Protein AF-A0A836H1N7-F1 (afdb_monomer)

Organism: Leishmania enriettii (NCBI:txid5663)

Mean predicted aligned error: 13.48 Å

Foldseek 3Di:
DPPPPVVLVVQLVVLVVQLVVLVVQLVVLVVVLVVLVVVLQCCCCVVVVFHDDPVLADPPPPPDDDQKDKDKDAQDPPDDDDDDDDDDDDDVVCPLPPGRIAIDIDGDQVVVVCVVVVVVVCVVDPDDDDDDDDPPVPGNDDSQVSRPVDRDPSSVVSVVSVVSSVVSVSSSVRSVSSSSSSVVVSVVVVVVVD

Sequence (194 aa):
MSSMAAPRDASVLAALEQLEAMRERLHDNLREAAFSFTSAQREEERTRGCFVSFDAVPTVQGTLEPLVSLTRKSTNPSASGSEEALCGDSDEAALLGGSDFAWEMVLVKGEQIRKQRVQAAALLQASPTPDAAGEAASFPLDPIYYFSEHPSRALRECQEAYRRVLRSAVETVNAQQHALAAAAAMTTASAQVL

pLDDT: mean 75.72, std 20.36, range [38.0, 98.38]

Nearest PDB structures (foldseek):
  3aon-assembly1_A  TM=3.135E-01  e=2.690E-01  Enterococcus hirae
  1qgw-assembly1_A  TM=2.380E-01  e=5.878E+00  Rhodomonas sp. CS24
  7t7u-assembly1_A  TM=2.434E-01  e=8.768E+00  Chroomonas sp. M1627

Radius of gyration: 23.98 Å; Cα contacts (8 Å, |Δi|>4): 144; chains: 1; bounding box: 50×55×64 Å

Solvent-accessible surface area (backbone atoms only — not comparable to full-atom values): 11675 Å² total; per-residue (Å²): 143,84,79,75,59,67,69,53,57,50,51,33,50,52,28,47,52,52,27,51,54,31,49,52,52,28,51,53,34,47,52,52,22,53,53,30,42,56,51,18,38,50,49,33,40,73,76,67,68,29,64,76,53,77,87,58,51,78,79,58,88,82,72,66,75,72,60,63,44,81,44,82,40,69,68,68,85,74,77,78,91,75,92,75,89,79,90,80,79,94,62,91,79,54,85,78,60,81,71,62,57,39,65,40,86,41,75,47,59,56,69,54,58,52,53,54,50,49,51,59,47,50,76,73,51,89,76,90,81,87,88,78,94,71,83,71,80,73,66,68,72,64,69,67,50,68,52,29,94,72,62,50,69,47,45,51,52,19,52,52,31,47,54,49,28,55,50,33,48,41,53,27,52,41,29,46,52,50,26,51,47,41,48,49,53,54,54,55,61,57,64,76,75,114

Secondary structure (DSSP, 8-state):
---SSHHHHHHHHHHHHHHHHHHHHHHHHHHHHHHHHHHHHHHIIIII----SGGGS--STTSPPPSEEEEEEES----S-----------TTGGGS---EEEEEEE--THHHHHHHHHHHHTT------------------GGGGT-SS--HHHHHHHHHHHHHHHHHHHHHHHHHHHHHHHHHHHHHHHT--

Structure (mmCIF, N/CA/C/O backbone):
data_AF-A0A836H1N7-F1
#
_entry.id   AF-A0A836H1N7-F1
#
loop_
_atom_site.group_PDB
_atom_site.id
_atom_site.type_symbol
_atom_site.label_atom_id
_atom_site.label_alt_id
_atom_site.label_comp_id
_atom_site.label_asym_id
_atom_site.label_entity_id
_atom_site.label_seq_id
_atom_site.pdbx_PDB_ins_code
_atom_site.Cartn_x
_atom_site.Cartn_y
_atom_site.Cartn_z
_atom_site.occupancy
_atom_site.B_iso_or_equiv
_atom_site.auth_seq_id
_atom_site.auth_comp_id
_atom_site.auth_asym_id
_atom_site.auth_atom_id
_atom_site.pdbx_PDB_model_num
ATOM 1 N N . MET A 1 1 ? -22.739 11.783 41.092 1.00 45.81 1 MET A N 1
ATOM 2 C CA . MET A 1 1 ? -22.288 10.491 40.530 1.00 45.81 1 MET A CA 1
ATOM 3 C C . MET A 1 1 ? -21.810 10.695 39.083 1.00 45.81 1 MET A C 1
ATOM 5 O O . MET A 1 1 ? -22.457 10.216 38.168 1.00 45.81 1 MET A O 1
ATOM 9 N N . SER A 1 2 ? -20.700 11.419 38.852 1.00 50.53 2 SER A N 1
ATOM 10 C CA . SER A 1 2 ? -20.332 11.923 37.502 1.00 50.53 2 SER A CA 1
ATOM 11 C C . SER A 1 2 ? -18.886 11.644 37.055 1.00 50.53 2 SER A C 1
ATOM 13 O O . SER A 1 2 ? -18.342 12.420 36.284 1.00 50.53 2 SER A O 1
ATOM 15 N N . SER A 1 3 ? -18.230 10.565 37.498 1.00 55.34 3 SER A N 1
ATOM 16 C CA . SER A 1 3 ? -16.778 10.395 37.251 1.00 55.34 3 SER A CA 1
ATOM 17 C C . SER A 1 3 ? -16.359 9.295 36.258 1.00 55.34 3 SER A C 1
ATOM 19 O O . SER A 1 3 ? -15.163 9.137 36.037 1.00 55.34 3 SER A O 1
ATOM 21 N N . MET A 1 4 ? -17.276 8.533 35.645 1.00 57.91 4 MET A N 1
ATOM 22 C CA . MET A 1 4 ? -16.894 7.413 34.753 1.00 57.91 4 MET A CA 1
ATOM 23 C C . MET A 1 4 ? -16.995 7.697 33.244 1.00 57.91 4 MET A C 1
ATOM 25 O O . MET A 1 4 ? -16.529 6.873 32.462 1.00 57.91 4 MET A O 1
ATOM 29 N N . ALA A 1 5 ? -17.555 8.836 32.820 1.00 61.03 5 ALA A N 1
ATOM 30 C CA . ALA A 1 5 ? -17.657 9.196 31.397 1.00 61.03 5 ALA A CA 1
ATOM 31 C C . ALA A 1 5 ? -16.323 9.714 30.817 1.00 61.03 5 ALA A C 1
ATOM 33 O O . ALA A 1 5 ? -15.865 9.229 29.788 1.00 61.03 5 ALA A O 1
ATOM 34 N N . ALA A 1 6 ? -15.631 10.595 31.549 1.00 64.75 6 ALA A N 1
ATOM 35 C CA . ALA A 1 6 ? -14.372 11.214 31.119 1.00 64.75 6 ALA A CA 1
ATOM 36 C C . ALA A 1 6 ? -13.260 10.240 30.647 1.00 64.75 6 ALA A C 1
ATOM 38 O O . ALA A 1 6 ? -12.642 10.518 29.621 1.00 64.75 6 ALA A O 1
ATOM 39 N N . PRO A 1 7 ? -12.981 9.101 31.320 1.00 72.44 7 PRO A N 1
ATOM 40 C CA . PRO A 1 7 ? -11.939 8.178 30.856 1.00 72.44 7 PRO A CA 1
ATOM 41 C C . PRO A 1 7 ? -12.321 7.380 29.597 1.00 72.44 7 PRO A C 1
ATOM 43 O O . PRO A 1 7 ? -11.434 6.852 28.932 1.00 72.44 7 PRO A O 1
ATOM 46 N N . ARG A 1 8 ? -13.614 7.277 29.261 1.00 72.44 8 ARG A N 1
ATOM 47 C CA . ARG A 1 8 ? -14.104 6.527 28.089 1.00 72.44 8 ARG A CA 1
ATOM 48 C C . ARG A 1 8 ? -14.049 7.374 26.826 1.00 72.44 8 ARG A C 1
ATOM 50 O O . ARG A 1 8 ? -13.577 6.911 25.795 1.00 72.44 8 ARG A O 1
ATOM 57 N N . ASP A 1 9 ? -14.445 8.635 26.939 1.00 83.69 9 ASP A N 1
ATOM 58 C CA . ASP A 1 9 ? -14.304 9.590 25.841 1.00 83.69 9 ASP A CA 1
ATOM 59 C C . ASP A 1 9 ? -12.821 9.757 25.476 1.00 83.69 9 ASP A C 1
ATOM 61 O O . ASP A 1 9 ? -12.461 9.787 24.301 1.00 83.69 9 ASP A O 1
ATOM 65 N N . ALA A 1 10 ? -11.937 9.748 26.481 1.00 87.94 10 ALA A N 1
ATOM 66 C CA . ALA A 1 10 ? -10.494 9.795 26.274 1.00 87.94 10 ALA A CA 1
ATOM 67 C C . ALA A 1 10 ? -9.945 8.590 25.485 1.00 87.94 10 ALA A C 1
ATOM 69 O O . ALA A 1 10 ? -9.057 8.776 24.655 1.00 87.94 10 ALA A O 1
ATOM 70 N N . SER A 1 11 ? -10.456 7.368 25.698 1.00 87.81 11 SER A N 1
ATOM 71 C CA . SER A 1 11 ? -9.965 6.186 24.970 1.00 87.81 11 SER A CA 1
ATOM 72 C C . SER A 1 11 ? -10.412 6.173 23.508 1.00 87.81 11 SER A C 1
ATOM 74 O O . SER A 1 11 ? -9.620 5.828 22.632 1.00 87.81 11 SER A O 1
ATOM 76 N N . VAL A 1 12 ? -11.650 6.593 23.229 1.00 91.94 12 VAL A N 1
ATOM 77 C CA . VAL A 1 12 ? -12.156 6.737 21.856 1.00 91.94 12 VAL A CA 1
ATOM 78 C C . VAL A 1 12 ? -11.381 7.821 21.114 1.00 91.94 12 VAL A C 1
ATOM 80 O O . VAL A 1 12 ? -10.936 7.589 19.991 1.00 91.94 12 VAL A O 1
ATOM 83 N N . LEU A 1 13 ? -11.165 8.979 21.745 1.00 94.00 13 LEU A N 1
ATOM 84 C CA . LEU A 1 13 ? -10.393 10.070 21.150 1.00 94.00 13 LEU A CA 1
ATOM 85 C C . LEU A 1 13 ? -8.944 9.656 20.866 1.00 94.00 13 LEU A C 1
ATOM 87 O O . LEU A 1 13 ? -8.466 9.895 19.762 1.00 94.00 13 LEU A O 1
ATOM 91 N N . ALA A 1 14 ? -8.281 8.961 21.795 1.00 94.06 14 ALA A N 1
ATOM 92 C CA . ALA A 1 14 ? -6.929 8.448 21.574 1.00 94.06 14 ALA A CA 1
ATOM 93 C C . ALA A 1 14 ? -6.866 7.444 20.406 1.00 94.06 14 ALA A C 1
ATOM 95 O O . ALA A 1 14 ? -5.928 7.468 19.608 1.00 94.06 14 ALA A O 1
ATOM 96 N N . ALA A 1 15 ? -7.871 6.572 20.268 1.00 93.62 15 ALA A N 1
ATOM 97 C CA . ALA A 1 15 ? -7.936 5.626 19.156 1.00 93.62 15 ALA A CA 1
ATOM 98 C C . ALA A 1 15 ? -8.180 6.322 17.802 1.00 93.62 15 ALA A C 1
ATOM 100 O O . ALA A 1 15 ? -7.619 5.903 16.788 1.00 93.62 15 ALA A O 1
ATOM 101 N N . LEU A 1 16 ? -8.983 7.392 17.777 1.00 96.31 16 LEU A N 1
ATOM 102 C CA . LEU A 1 16 ? -9.198 8.214 16.582 1.00 96.31 16 LEU A CA 1
ATOM 103 C C . LEU A 1 16 ? -7.942 9.001 16.194 1.00 96.31 16 LEU A C 1
ATOM 105 O O . LEU A 1 16 ? -7.569 8.987 15.024 1.00 96.31 16 LEU A O 1
ATOM 109 N N . GLU A 1 17 ? -7.250 9.606 17.160 1.00 97.38 17 GLU A N 1
ATOM 110 C CA . GLU A 1 17 ? -5.975 10.298 16.935 1.00 97.38 17 GLU A CA 1
ATOM 111 C C . GLU A 1 17 ? -4.929 9.343 16.343 1.00 97.38 17 GLU A C 1
ATOM 113 O O . GLU A 1 17 ? -4.271 9.653 15.348 1.00 97.38 17 GLU A O 1
ATOM 118 N N . GLN A 1 18 ? -4.829 8.126 16.888 1.00 96.94 18 GLN A N 1
ATOM 119 C CA . GLN A 1 18 ? -3.954 7.094 16.339 1.00 96.94 18 GLN A CA 1
ATOM 120 C C . GLN A 1 18 ? -4.331 6.727 14.894 1.00 96.94 18 GLN A C 1
ATOM 122 O O . GLN A 1 18 ? -3.446 6.574 14.049 1.00 96.94 18 GLN A O 1
ATOM 127 N N . LEU A 1 19 ? -5.624 6.583 14.590 1.00 97.56 19 LEU A N 1
ATOM 128 C CA . LEU A 1 19 ? -6.097 6.299 13.234 1.00 97.56 19 LEU A CA 1
ATOM 129 C C . LEU A 1 19 ? -5.747 7.431 12.258 1.00 97.56 19 LEU A C 1
ATOM 131 O O . LEU A 1 19 ? -5.313 7.156 11.138 1.00 97.56 19 LEU A O 1
ATOM 135 N N . GLU A 1 20 ? -5.911 8.688 12.663 1.00 98.31 20 GLU A N 1
ATOM 136 C CA . GLU A 1 20 ? -5.554 9.851 11.846 1.00 98.31 20 GLU A CA 1
ATOM 137 C C . GLU A 1 20 ? -4.049 9.904 11.568 1.00 98.31 20 GLU A C 1
ATOM 139 O O . GLU A 1 20 ? -3.656 10.015 10.405 1.00 98.31 20 GLU A O 1
ATOM 144 N N . ALA A 1 21 ? -3.212 9.679 12.584 1.00 97.94 21 ALA A N 1
ATOM 145 C CA . ALA A 1 21 ? -1.763 9.594 12.414 1.00 97.94 21 ALA A CA 1
ATOM 146 C C . ALA A 1 21 ? -1.345 8.463 11.451 1.00 97.94 21 ALA A C 1
ATOM 148 O O . ALA A 1 21 ? -0.419 8.623 10.650 1.00 97.94 21 ALA A O 1
ATOM 149 N N . MET A 1 22 ? -2.023 7.307 11.491 1.00 97.94 22 MET A N 1
ATOM 150 C CA . MET A 1 22 ? -1.745 6.211 10.551 1.00 97.94 22 MET A CA 1
ATOM 151 C C . MET A 1 22 ? -2.184 6.552 9.120 1.00 97.94 22 MET A C 1
ATOM 153 O O . MET A 1 22 ? -1.465 6.231 8.172 1.00 97.94 22 MET A O 1
ATOM 157 N N . ARG A 1 23 ? -3.319 7.243 8.948 1.00 98.19 23 ARG A N 1
ATOM 158 C CA . ARG A 1 23 ? -3.796 7.706 7.634 1.00 98.19 23 ARG A CA 1
ATOM 159 C C . ARG A 1 23 ? -2.864 8.740 7.013 1.00 98.19 23 ARG A C 1
ATOM 161 O O . ARG A 1 23 ? -2.581 8.639 5.820 1.00 98.19 23 ARG A O 1
ATOM 168 N N . GLU A 1 24 ? -2.371 9.688 7.806 1.00 98.38 24 GLU A N 1
ATOM 169 C CA . GLU A 1 24 ? -1.378 10.671 7.363 1.00 98.38 24 GLU A CA 1
ATOM 170 C C . GLU A 1 24 ? -0.105 9.967 6.875 1.00 98.38 24 GLU A C 1
ATOM 172 O O . GLU A 1 24 ? 0.313 10.156 5.732 1.00 98.38 24 GLU A O 1
ATOM 177 N N . ARG A 1 25 ? 0.432 9.035 7.674 1.00 98.19 25 ARG A N 1
ATOM 178 C CA . ARG A 1 25 ? 1.598 8.228 7.286 1.00 98.19 25 ARG A CA 1
ATOM 179 C C . ARG A 1 25 ? 1.361 7.420 6.007 1.00 98.19 25 ARG A C 1
ATOM 181 O O . ARG A 1 25 ? 2.247 7.345 5.156 1.00 98.19 25 ARG A O 1
ATOM 188 N N . LEU A 1 26 ? 0.196 6.784 5.863 1.00 98.38 26 LEU A N 1
ATOM 189 C CA . LEU A 1 26 ? -0.153 6.035 4.653 1.00 98.38 26 LEU A CA 1
ATOM 190 C C . LEU A 1 26 ? -0.176 6.952 3.425 1.00 98.38 26 LEU A C 1
ATOM 192 O O . LEU A 1 26 ? 0.359 6.587 2.377 1.00 98.38 26 LEU A O 1
ATOM 196 N N . HIS A 1 27 ? -0.770 8.136 3.555 1.00 98.31 27 HIS A N 1
ATOM 197 C CA . HIS A 1 27 ? -0.817 9.128 2.490 1.00 98.31 27 HIS A CA 1
ATOM 198 C C . HIS A 1 27 ? 0.587 9.605 2.086 1.00 98.31 27 HIS A C 1
ATOM 200 O O . HIS A 1 27 ? 0.901 9.643 0.894 1.00 98.31 27 HIS A O 1
ATOM 206 N N . ASP A 1 28 ? 1.459 9.896 3.050 1.00 98.25 28 ASP A N 1
ATOM 207 C CA . ASP A 1 28 ? 2.837 10.309 2.771 1.00 98.25 28 ASP A CA 1
ATOM 208 C C . ASP A 1 28 ? 3.638 9.204 2.077 1.00 98.25 28 ASP A C 1
ATOM 210 O O . ASP A 1 28 ? 4.298 9.456 1.064 1.00 98.25 28 ASP A O 1
ATOM 214 N N . ASN A 1 29 ? 3.494 7.958 2.535 1.00 98.38 29 ASN A N 1
ATOM 215 C CA . ASN A 1 29 ? 4.119 6.803 1.892 1.00 98.38 29 ASN A CA 1
ATOM 216 C C . ASN A 1 29 ? 3.598 6.585 0.462 1.00 98.38 29 ASN A C 1
ATOM 218 O O . ASN A 1 29 ? 4.379 6.238 -0.424 1.00 98.38 29 ASN A O 1
ATOM 222 N N . LEU A 1 30 ? 2.303 6.806 0.204 1.00 98.38 30 LEU A N 1
ATOM 223 C CA . LEU A 1 30 ? 1.731 6.731 -1.146 1.00 98.38 30 LEU A CA 1
ATOM 224 C C . LEU A 1 30 ? 2.319 7.801 -2.070 1.00 98.38 30 LEU A C 1
ATOM 226 O O . LEU A 1 30 ? 2.649 7.506 -3.220 1.00 98.38 30 LEU A O 1
ATOM 230 N N . ARG A 1 31 ? 2.487 9.032 -1.571 1.00 98.25 31 ARG A N 1
ATOM 231 C CA . ARG A 1 31 ? 3.121 10.118 -2.332 1.00 98.25 31 ARG A CA 1
ATOM 232 C C . ARG A 1 31 ? 4.574 9.791 -2.650 1.00 98.25 31 ARG A C 1
ATOM 234 O O . ARG A 1 31 ? 4.980 9.916 -3.804 1.00 98.25 31 ARG A O 1
ATOM 241 N N . GLU A 1 32 ? 5.339 9.338 -1.661 1.00 97.81 32 GLU A N 1
ATOM 242 C CA . GLU A 1 32 ? 6.731 8.918 -1.850 1.00 97.81 32 GLU A CA 1
ATOM 243 C C . GLU A 1 32 ? 6.844 7.776 -2.873 1.00 97.81 32 GLU A C 1
ATOM 245 O O . GLU A 1 32 ? 7.680 7.832 -3.779 1.00 97.81 32 GLU A O 1
ATOM 250 N N . ALA A 1 33 ? 5.973 6.766 -2.780 1.00 97.69 33 ALA A N 1
ATOM 251 C CA . ALA A 1 33 ? 5.940 5.652 -3.721 1.00 97.69 33 ALA A CA 1
ATOM 252 C C . ALA A 1 33 ? 5.610 6.112 -5.149 1.00 97.69 33 ALA A C 1
ATOM 254 O O . ALA A 1 33 ? 6.267 5.673 -6.089 1.00 97.69 33 ALA A O 1
ATOM 255 N N . ALA A 1 34 ? 4.675 7.050 -5.329 1.00 96.75 34 ALA A N 1
ATOM 256 C CA . ALA A 1 34 ? 4.344 7.604 -6.643 1.00 96.75 34 ALA A CA 1
ATOM 257 C C . ALA A 1 34 ? 5.518 8.382 -7.275 1.00 96.75 34 ALA A C 1
ATOM 259 O O . ALA A 1 34 ? 5.794 8.249 -8.475 1.00 96.75 34 ALA A O 1
ATOM 260 N N . PHE A 1 35 ? 6.254 9.162 -6.476 1.00 97.06 35 PHE A N 1
ATOM 261 C CA . PHE A 1 35 ? 7.478 9.826 -6.940 1.00 97.06 35 PHE A CA 1
ATOM 262 C C . PHE A 1 35 ? 8.578 8.820 -7.288 1.00 97.06 35 PHE A C 1
ATOM 264 O O . PHE A 1 35 ? 9.237 8.953 -8.325 1.00 97.06 35 PHE A O 1
ATOM 271 N N . SER A 1 36 ? 8.746 7.791 -6.456 1.00 96.69 36 SER A N 1
ATOM 272 C CA . SER A 1 36 ? 9.709 6.711 -6.686 1.00 96.69 36 SER A CA 1
ATOM 273 C C . SER A 1 36 ? 9.381 5.941 -7.966 1.00 96.69 36 SER A C 1
ATOM 275 O O . SER A 1 36 ? 10.275 5.697 -8.771 1.00 96.69 36 SER A O 1
ATOM 277 N N . PHE A 1 37 ? 8.100 5.657 -8.217 1.00 95.38 37 PHE A N 1
ATOM 278 C CA . PHE A 1 37 ? 7.624 5.024 -9.447 1.00 95.38 37 PHE A CA 1
ATOM 279 C C . PHE A 1 37 ? 7.946 5.857 -10.679 1.00 95.38 37 PHE A C 1
ATOM 281 O O . PHE A 1 37 ? 8.539 5.352 -11.623 1.00 95.38 37 PHE A O 1
ATOM 288 N N . THR A 1 38 ? 7.636 7.154 -10.651 1.00 95.38 38 THR A N 1
ATOM 289 C CA . THR A 1 38 ? 7.935 8.054 -11.775 1.00 95.38 38 THR A CA 1
ATOM 290 C C . THR A 1 38 ? 9.438 8.106 -12.067 1.00 95.38 38 THR A C 1
ATOM 292 O O . THR A 1 38 ? 9.855 8.195 -13.223 1.00 95.38 38 THR A O 1
ATOM 295 N N . SER A 1 39 ? 10.265 8.056 -11.021 1.00 94.75 39 SER A N 1
ATOM 296 C CA . SER A 1 39 ? 11.725 8.070 -11.145 1.00 94.75 39 SER A CA 1
ATOM 297 C C . SER A 1 39 ? 12.244 6.758 -11.737 1.00 94.75 39 SER A C 1
ATOM 299 O O . SER A 1 39 ? 12.996 6.790 -12.710 1.00 94.75 39 SER A O 1
ATOM 301 N N . ALA A 1 40 ? 11.774 5.620 -11.218 1.00 95.25 40 ALA A N 1
ATOM 302 C CA . ALA A 1 40 ? 12.091 4.290 -11.728 1.00 95.25 40 ALA A CA 1
ATOM 303 C C . ALA A 1 40 ? 11.646 4.110 -13.183 1.00 95.25 40 ALA A C 1
ATOM 305 O O . ALA A 1 40 ? 12.433 3.669 -14.013 1.00 95.25 40 ALA A O 1
ATOM 306 N N . GLN A 1 41 ? 10.419 4.519 -13.513 1.00 94.00 41 GLN A N 1
ATOM 307 C CA . GLN A 1 41 ? 9.882 4.452 -14.867 1.00 94.00 41 GLN A CA 1
ATOM 308 C C . GLN A 1 41 ? 10.749 5.251 -15.844 1.00 94.00 41 GLN A C 1
ATOM 310 O O . GLN A 1 41 ? 11.111 4.750 -16.903 1.00 94.00 41 GLN A O 1
ATOM 315 N N . ARG A 1 42 ? 11.143 6.480 -15.483 1.00 94.19 42 ARG A N 1
ATOM 316 C CA . ARG A 1 42 ? 12.032 7.290 -16.330 1.00 94.19 42 ARG A CA 1
ATOM 317 C C . ARG A 1 42 ? 13.388 6.627 -16.543 1.00 94.19 42 ARG A C 1
ATOM 319 O O . ARG A 1 42 ? 13.889 6.690 -17.661 1.00 94.19 42 ARG A O 1
ATOM 326 N N . GLU A 1 43 ? 13.986 6.050 -15.503 1.00 94.69 43 GLU A N 1
ATOM 327 C CA . GLU A 1 43 ? 15.287 5.381 -15.608 1.00 94.69 43 GLU A CA 1
ATOM 328 C C . GLU A 1 43 ? 15.202 4.117 -16.477 1.00 94.69 43 GLU A C 1
ATOM 330 O O . GLU A 1 43 ? 15.993 3.949 -17.405 1.00 94.69 43 GLU A O 1
ATOM 335 N N . GLU A 1 44 ? 14.218 3.256 -16.231 1.00 93.19 44 GLU A N 1
ATOM 336 C CA . GLU A 1 44 ? 14.053 2.007 -16.978 1.00 93.19 44 GLU A CA 1
ATOM 337 C C . GLU A 1 44 ? 13.647 2.268 -18.437 1.00 93.19 44 GLU A C 1
ATOM 339 O O . GLU A 1 44 ? 14.290 1.760 -19.357 1.00 93.19 44 GLU A O 1
ATOM 344 N N . GLU A 1 45 ? 12.665 3.135 -18.692 1.00 93.44 45 GLU A N 1
ATOM 345 C CA . GLU A 1 45 ? 12.163 3.352 -20.054 1.00 93.44 45 GLU A CA 1
ATOM 346 C C . GLU A 1 45 ? 13.129 4.176 -20.909 1.00 93.44 45 GLU A C 1
ATOM 348 O O . GLU A 1 45 ? 13.365 3.841 -22.070 1.00 93.44 45 GLU A O 1
ATOM 353 N N . ARG A 1 46 ? 13.714 5.254 -20.367 1.00 90.44 46 ARG A N 1
ATOM 354 C CA . ARG A 1 46 ? 14.545 6.166 -21.177 1.00 90.44 46 ARG A CA 1
ATOM 355 C C . ARG A 1 46 ? 15.981 5.703 -21.316 1.00 90.44 46 ARG A C 1
ATOM 357 O O . ARG A 1 46 ? 16.592 5.954 -22.350 1.00 90.44 46 ARG A O 1
ATOM 364 N N . THR A 1 47 ? 16.547 5.111 -20.269 1.00 89.62 47 THR A N 1
ATOM 365 C CA . THR A 1 47 ? 17.970 4.751 -20.260 1.00 89.62 47 THR A CA 1
ATOM 366 C C . THR A 1 47 ? 18.180 3.298 -20.652 1.00 89.62 47 THR A C 1
ATOM 368 O O . 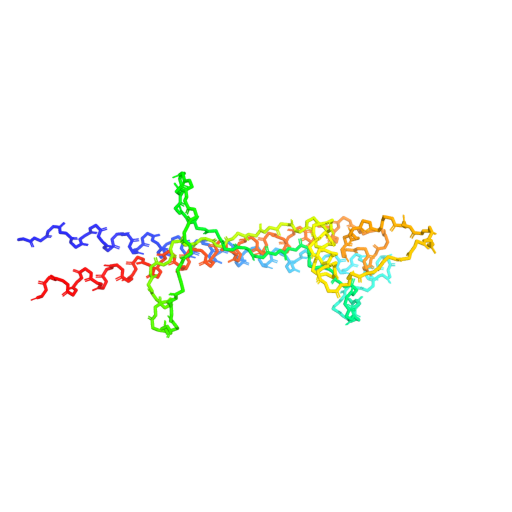THR A 1 47 ? 19.182 2.989 -21.292 1.00 89.62 47 THR A O 1
ATOM 371 N N . ARG A 1 48 ? 17.250 2.410 -20.287 1.00 88.00 48 ARG A N 1
ATOM 372 C CA . ARG A 1 48 ? 17.415 0.959 -20.456 1.00 88.00 48 ARG A CA 1
ATOM 373 C C . ARG A 1 48 ? 16.491 0.361 -21.514 1.00 88.00 48 ARG A C 1
ATOM 375 O O . ARG A 1 48 ? 16.730 -0.761 -21.943 1.00 88.00 48 ARG A O 1
ATOM 382 N N . GLY A 1 49 ? 15.482 1.109 -21.965 1.00 89.06 49 GLY A N 1
ATOM 383 C CA . GLY A 1 49 ? 14.490 0.624 -22.925 1.00 89.06 49 GLY A CA 1
ATOM 384 C C . GLY A 1 49 ? 13.569 -0.454 -22.346 1.00 89.06 49 GLY A C 1
ATOM 385 O O . GLY A 1 49 ? 12.945 -1.192 -23.104 1.00 89.06 49 GLY A O 1
ATOM 386 N N . CYS A 1 50 ? 13.493 -0.562 -21.017 1.00 86.81 50 CYS A N 1
ATOM 387 C CA . CYS A 1 50 ? 12.635 -1.508 -20.314 1.00 86.81 50 CYS A CA 1
ATOM 388 C C . CYS A 1 50 ? 11.305 -0.832 -19.979 1.00 86.81 50 CYS A C 1
ATOM 390 O O . CYS A 1 50 ? 11.280 0.215 -19.333 1.00 86.81 50 CYS A O 1
ATOM 392 N N . PHE A 1 51 ? 10.194 -1.425 -20.412 1.00 85.69 51 PHE A N 1
ATOM 393 C CA . PHE A 1 51 ? 8.864 -0.883 -20.148 1.00 85.69 51 PHE A CA 1
ATOM 394 C C . PHE A 1 51 ? 8.383 -1.277 -18.750 1.00 85.69 51 PHE A C 1
ATOM 396 O O . PHE A 1 51 ? 8.310 -2.463 -18.426 1.00 85.69 51 PHE A O 1
ATOM 403 N N . VAL A 1 52 ? 8.033 -0.285 -17.928 1.00 86.00 52 VAL A N 1
ATOM 404 C CA . VAL A 1 52 ? 7.552 -0.504 -16.559 1.00 86.00 52 VAL A CA 1
ATOM 405 C C . VAL A 1 52 ? 6.089 -0.098 -16.483 1.00 86.00 52 VAL A C 1
ATOM 407 O O . VAL A 1 52 ? 5.748 1.055 -16.225 1.00 86.00 52 VAL A O 1
ATOM 410 N N . SER A 1 53 ? 5.203 -1.062 -16.706 1.00 85.25 53 SER A N 1
ATOM 411 C CA . SER A 1 53 ? 3.761 -0.864 -16.584 1.00 85.25 53 SER A CA 1
ATOM 412 C C . SER A 1 53 ? 3.055 -2.159 -16.195 1.00 85.25 53 SER A C 1
ATOM 414 O O . SER A 1 53 ? 3.642 -3.240 -16.233 1.00 85.25 53 SER A O 1
ATOM 416 N N . PHE A 1 54 ? 1.771 -2.058 -15.856 1.00 81.75 54 PHE A N 1
ATOM 417 C CA . PHE A 1 54 ? 0.941 -3.234 -15.613 1.00 81.75 54 PHE A CA 1
ATOM 418 C C . PHE A 1 54 ? 0.856 -4.158 -16.839 1.00 81.75 54 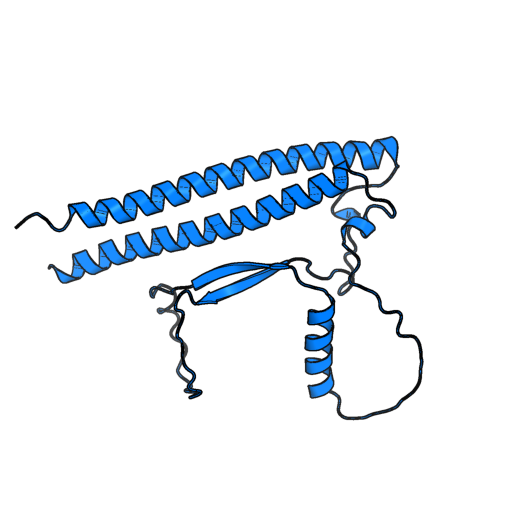PHE A C 1
ATOM 420 O O . PHE A 1 54 ? 0.822 -5.372 -16.676 1.00 81.75 54 PHE A O 1
ATOM 427 N N . ASP A 1 55 ? 0.909 -3.612 -18.056 1.00 84.00 55 ASP A N 1
ATOM 428 C CA . ASP A 1 55 ? 0.843 -4.402 -19.292 1.00 84.00 55 ASP A CA 1
ATOM 429 C C . ASP A 1 55 ? 2.094 -5.271 -19.508 1.00 84.00 55 ASP A C 1
ATOM 431 O O . ASP A 1 55 ? 2.052 -6.245 -20.257 1.00 84.00 55 ASP A O 1
ATOM 435 N N . ALA A 1 56 ? 3.209 -4.943 -18.843 1.00 80.75 56 ALA A N 1
ATOM 436 C CA . ALA A 1 56 ? 4.428 -5.751 -18.854 1.00 80.75 56 ALA A CA 1
ATOM 437 C C . ALA A 1 56 ? 4.372 -6.936 -17.869 1.00 80.75 56 ALA A C 1
ATOM 439 O O . ALA A 1 56 ? 5.254 -7.794 -17.877 1.00 80.75 56 ALA A O 1
ATOM 440 N N . VAL A 1 57 ? 3.352 -6.995 -17.006 1.00 82.44 57 VAL A N 1
ATOM 441 C CA . VAL A 1 57 ? 3.210 -8.051 -16.003 1.00 82.44 57 VAL A CA 1
ATOM 442 C C . VAL A 1 57 ? 2.590 -9.300 -16.644 1.00 82.44 57 VAL A C 1
ATOM 444 O O . VAL A 1 57 ? 1.522 -9.208 -17.252 1.00 82.44 57 VAL A O 1
ATOM 447 N N . PRO A 1 58 ? 3.191 -10.495 -16.481 1.00 82.19 58 PRO A N 1
ATOM 448 C CA . PRO A 1 58 ? 2.600 -11.730 -16.983 1.00 82.19 58 PRO A CA 1
ATOM 449 C C . PRO A 1 58 ? 1.194 -11.981 -16.417 1.00 82.19 58 PRO A C 1
ATOM 451 O O . PRO A 1 58 ? 1.008 -12.071 -15.205 1.00 82.19 58 PRO A O 1
ATOM 454 N N . THR A 1 59 ? 0.205 -12.141 -17.297 1.00 83.38 59 THR A N 1
ATOM 455 C CA . THR A 1 59 ? -1.207 -12.359 -16.924 1.00 83.38 59 THR A CA 1
ATOM 456 C C . THR A 1 59 ? -1.627 -13.828 -16.940 1.00 83.38 59 THR A C 1
ATOM 458 O O . THR A 1 59 ? -2.734 -14.164 -16.516 1.00 83.38 59 THR A O 1
ATOM 461 N N . VAL A 1 60 ? -0.757 -14.722 -17.416 1.00 84.12 60 VAL A N 1
ATOM 462 C CA . VAL A 1 60 ? -1.034 -16.160 -17.464 1.00 84.12 60 VAL A CA 1
ATOM 463 C C . VAL A 1 60 ? -1.152 -16.712 -16.040 1.00 84.12 60 VAL A C 1
ATOM 465 O O . VAL A 1 60 ? -0.349 -16.416 -15.150 1.00 84.12 60 VAL A O 1
ATOM 468 N N . GLN A 1 61 ? -2.191 -17.516 -15.807 1.00 78.25 61 GLN A N 1
ATOM 469 C CA . GLN A 1 61 ? -2.474 -18.067 -14.487 1.00 78.25 61 GLN A CA 1
ATOM 470 C C . GLN A 1 61 ? -1.305 -18.929 -13.994 1.00 78.25 61 GLN A C 1
ATOM 472 O O . GLN A 1 61 ? -0.828 -19.818 -14.694 1.00 78.25 61 GLN A O 1
ATOM 477 N N . GLY A 1 62 ? -0.865 -18.681 -12.759 1.00 74.88 62 GLY A N 1
ATOM 478 C CA . GLY A 1 62 ? 0.243 -19.412 -12.142 1.00 74.88 62 GLY A CA 1
ATOM 479 C C . GLY A 1 62 ? 1.637 -18.876 -12.477 1.00 74.88 62 GLY A C 1
ATOM 480 O O . GLY A 1 62 ? 2.601 -19.399 -11.930 1.00 74.88 62 GLY A O 1
ATOM 481 N N . THR A 1 63 ? 1.761 -17.833 -13.307 1.00 77.25 63 THR A N 1
ATOM 482 C CA . THR A 1 63 ? 3.058 -17.186 -13.576 1.00 77.25 63 THR A CA 1
ATOM 483 C C . THR A 1 63 ? 3.514 -16.282 -12.431 1.00 77.25 63 THR A C 1
ATOM 485 O O . THR A 1 63 ? 4.708 -16.159 -12.171 1.00 77.25 63 THR A O 1
ATOM 488 N N . LEU A 1 64 ? 2.574 -15.667 -11.713 1.00 77.12 64 LEU A N 1
ATOM 489 C CA . LEU A 1 64 ? 2.877 -14.822 -10.563 1.00 77.12 64 LEU A CA 1
ATOM 490 C C . LEU A 1 64 ? 2.590 -15.562 -9.261 1.00 77.12 64 LEU A C 1
ATOM 492 O O . LEU A 1 64 ? 1.507 -16.121 -9.074 1.00 77.12 64 LEU A O 1
ATOM 496 N N . GLU A 1 65 ? 3.544 -15.497 -8.340 1.00 78.00 65 GLU A N 1
ATOM 497 C CA . GLU A 1 65 ? 3.335 -15.866 -6.946 1.00 78.00 65 GLU A CA 1
ATOM 498 C C . GLU A 1 65 ? 3.215 -14.593 -6.098 1.00 78.00 65 GLU A C 1
ATOM 500 O O . GLU A 1 65 ? 3.956 -13.628 -6.315 1.00 78.00 65 GLU A O 1
ATOM 505 N N . PRO A 1 66 ? 2.279 -14.551 -5.134 1.00 79.19 66 PRO A N 1
ATOM 506 C CA . PRO A 1 66 ? 2.179 -13.418 -4.231 1.00 79.19 66 PRO A CA 1
ATOM 507 C C . PRO A 1 66 ? 3.449 -13.338 -3.379 1.00 79.19 66 PRO A C 1
ATOM 509 O O . PRO A 1 66 ? 3.793 -14.285 -2.679 1.00 79.19 66 PRO A O 1
ATOM 512 N N . LEU A 1 67 ? 4.122 -12.188 -3.398 1.00 83.19 67 LEU A N 1
ATOM 513 C CA . LEU A 1 67 ? 5.276 -11.923 -2.525 1.00 83.19 67 LEU A CA 1
ATOM 514 C C . LEU A 1 67 ? 4.878 -11.699 -1.069 1.00 83.19 67 LEU A C 1
ATOM 516 O O . LEU A 1 67 ? 5.685 -11.835 -0.150 1.00 83.19 67 LEU A O 1
ATOM 520 N N . VAL A 1 68 ? 3.642 -11.257 -0.875 1.00 85.06 68 VAL A N 1
ATOM 521 C CA . VAL A 1 68 ? 3.115 -10.804 0.399 1.00 85.06 68 VAL A CA 1
ATOM 522 C C . VAL A 1 68 ? 1.736 -11.412 0.578 1.00 85.06 68 VAL A C 1
ATOM 524 O O . VAL A 1 68 ? 0.901 -11.349 -0.322 1.00 85.06 68 VAL A O 1
ATOM 527 N N . SER A 1 69 ? 1.503 -11.980 1.753 1.00 88.62 69 SER A N 1
ATOM 528 C CA . SER A 1 69 ? 0.201 -12.468 2.196 1.00 88.62 69 SER A CA 1
ATOM 529 C C . SER A 1 69 ? -0.229 -11.727 3.454 1.00 88.62 69 SER A C 1
ATOM 531 O O . SER A 1 69 ? 0.610 -11.360 4.277 1.00 88.62 69 SER A O 1
ATOM 533 N N . LEU A 1 70 ? -1.535 -11.548 3.624 1.00 89.56 70 LEU A N 1
ATOM 534 C CA . LEU A 1 70 ? -2.108 -11.037 4.863 1.00 89.56 70 LEU A CA 1
ATOM 535 C C . LEU A 1 70 ? -2.597 -12.209 5.704 1.00 89.56 70 LEU A C 1
ATOM 537 O O . LEU A 1 70 ? -3.364 -13.045 5.226 1.00 89.56 70 LEU A O 1
ATOM 541 N N . THR A 1 71 ? -2.162 -12.259 6.956 1.00 90.00 71 THR A N 1
ATOM 542 C CA . THR A 1 71 ? -2.622 -13.256 7.923 1.00 90.00 71 THR A CA 1
ATOM 543 C C . THR A 1 71 ? -3.280 -12.572 9.102 1.00 90.00 71 THR A C 1
ATOM 545 O O . THR A 1 71 ? -2.824 -11.527 9.562 1.00 90.00 71 THR A O 1
ATOM 548 N N . ARG A 1 72 ? -4.345 -13.184 9.609 1.00 89.69 72 ARG A N 1
ATOM 549 C CA . ARG A 1 72 ? -5.037 -12.730 10.809 1.00 89.69 72 ARG A CA 1
ATOM 550 C C . ARG A 1 72 ? -4.415 -13.408 12.030 1.00 89.69 72 ARG A C 1
ATOM 552 O O . ARG A 1 72 ? -4.448 -14.634 12.115 1.00 89.69 72 ARG A O 1
ATOM 559 N N . LYS A 1 73 ? -3.864 -12.632 12.964 1.00 87.06 73 LYS A N 1
ATOM 560 C CA . LYS A 1 73 ? -3.338 -13.129 14.244 1.00 87.06 73 LYS A CA 1
ATOM 561 C C . LYS A 1 73 ? -4.289 -12.771 15.375 1.00 87.06 73 LYS A C 1
ATOM 563 O O . LYS A 1 73 ? -4.737 -11.634 15.441 1.00 87.06 73 LYS A O 1
ATOM 568 N N . SER A 1 74 ? -4.569 -13.731 16.256 1.00 82.62 74 SER A N 1
ATOM 569 C CA . SER A 1 74 ? -5.260 -13.456 17.520 1.00 82.62 74 SER A CA 1
ATOM 570 C C . SER A 1 74 ? -4.340 -12.645 18.432 1.00 82.62 74 SER A C 1
ATOM 572 O O . SER A 1 74 ? -3.171 -12.998 18.595 1.00 82.62 74 SER A O 1
ATOM 574 N N . THR A 1 75 ? -4.858 -11.569 19.020 1.00 71.62 75 THR A N 1
ATOM 575 C CA . THR A 1 75 ? -4.118 -10.693 19.943 1.00 71.62 75 THR A CA 1
ATOM 576 C C . THR A 1 75 ? -4.014 -11.301 21.348 1.00 71.62 75 THR A C 1
ATOM 578 O O . THR A 1 75 ? -3.251 -10.805 22.172 1.00 71.62 75 THR A O 1
ATOM 581 N N . ASN A 1 76 ? -4.711 -12.413 21.618 1.00 67.88 76 ASN A N 1
ATOM 582 C CA . ASN A 1 76 ? -4.642 -13.121 22.893 1.00 67.88 76 ASN A CA 1
ATOM 583 C C . ASN A 1 76 ? -3.512 -14.167 22.882 1.00 67.88 76 ASN A C 1
ATOM 585 O O . ASN A 1 76 ? -3.659 -15.207 22.231 1.00 67.88 76 ASN A O 1
ATOM 589 N N . PRO A 1 77 ? -2.400 -13.964 23.621 1.00 53.12 77 PRO A N 1
ATOM 590 C CA . PRO A 1 77 ? -1.428 -15.018 23.864 1.00 53.12 77 PRO A CA 1
ATOM 591 C C . PRO A 1 77 ? -2.020 -16.002 24.881 1.00 53.12 77 PRO A C 1
ATOM 593 O O . PRO A 1 77 ? -1.681 -15.977 26.062 1.00 53.12 77 PRO A O 1
ATOM 596 N N . SER A 1 78 ? -2.922 -16.879 24.439 1.00 47.03 78 SER A N 1
ATOM 597 C CA . SER A 1 78 ? -3.216 -18.084 25.215 1.00 47.03 78 SER A CA 1
ATOM 598 C C . SER A 1 78 ? -1.998 -18.994 25.140 1.00 47.03 78 SER A C 1
ATOM 600 O O . SER A 1 78 ? -1.784 -19.724 24.174 1.00 47.03 78 SER A O 1
ATOM 602 N N . ALA A 1 79 ? -1.162 -18.903 26.170 1.00 50.56 79 ALA A N 1
ATOM 603 C CA . ALA A 1 79 ? -0.331 -20.018 26.564 1.00 50.56 79 ALA A CA 1
ATOM 604 C C . ALA A 1 79 ? -1.240 -21.210 26.905 1.00 50.56 79 ALA A C 1
ATOM 606 O O . ALA A 1 79 ? -2.266 -21.041 27.560 1.00 50.56 79 ALA A O 1
ATOM 607 N N . SER A 1 80 ? -0.777 -22.402 26.535 1.00 44.25 80 SER A N 1
ATOM 608 C CA . SER A 1 80 ? -1.326 -23.717 26.877 1.00 44.25 80 SER A CA 1
ATOM 609 C C . SER A 1 80 ? -2.363 -24.285 25.912 1.00 44.25 80 SER A C 1
ATOM 611 O O . SER A 1 80 ? -3.409 -23.705 25.640 1.00 44.25 80 SER A O 1
ATOM 613 N N . GLY A 1 81 ? -2.031 -25.477 25.417 1.00 53.00 81 GLY A N 1
ATOM 614 C CA . GLY A 1 81 ? -2.859 -26.262 24.525 1.00 53.00 81 GLY A CA 1
ATOM 615 C C . GLY A 1 81 ? -4.139 -26.768 25.176 1.00 53.00 81 GLY A C 1
ATOM 616 O O . GLY A 1 81 ? -4.219 -27.007 26.378 1.00 53.00 81 GLY A O 1
ATOM 617 N N . SER A 1 82 ? -5.135 -26.949 24.327 1.00 44.72 82 SER A N 1
ATOM 618 C CA . SER A 1 82 ? -6.114 -28.028 24.386 1.00 44.72 82 SER A CA 1
ATOM 619 C C . SER A 1 82 ? -6.821 -28.017 23.037 1.00 44.72 82 SER A C 1
ATOM 621 O O . SER A 1 82 ? -7.484 -27.052 22.663 1.00 44.72 82 SER A O 1
ATOM 623 N N . GLU A 1 83 ? -6.575 -29.069 22.261 1.00 52.72 83 GLU A N 1
ATOM 624 C CA . GLU A 1 83 ? -7.491 -29.477 21.210 1.00 52.72 83 GLU A CA 1
ATOM 625 C C . GLU A 1 83 ? -8.805 -29.846 21.891 1.00 52.72 83 GLU A C 1
ATOM 627 O O . GLU A 1 83 ? -8.820 -30.745 22.723 1.00 52.72 83 GLU A O 1
ATOM 632 N N . GLU A 1 84 ? -9.895 -29.183 21.528 1.00 44.41 84 GLU A N 1
ATOM 633 C CA . GLU A 1 84 ? -11.197 -29.834 21.472 1.00 44.41 84 GLU A CA 1
ATOM 634 C C . GLU A 1 84 ? -12.069 -29.088 20.464 1.00 44.41 84 GLU A C 1
ATOM 636 O O . GLU A 1 84 ? -12.400 -27.910 20.598 1.00 44.41 84 GLU A O 1
ATOM 641 N N . ALA A 1 85 ? -12.348 -29.795 19.373 1.00 53.62 85 ALA A N 1
ATOM 642 C CA . ALA A 1 85 ? -13.244 -29.384 18.317 1.00 53.62 85 ALA A CA 1
ATOM 643 C C . ALA A 1 85 ? -14.674 -29.301 18.851 1.00 53.62 85 ALA A C 1
ATOM 645 O O . ALA A 1 85 ? -15.141 -30.253 19.468 1.00 53.62 85 ALA A O 1
ATOM 646 N N . LEU A 1 86 ? -15.415 -28.246 18.507 1.00 46.12 86 LEU A N 1
ATOM 647 C CA . LEU A 1 86 ? -16.868 -28.351 18.439 1.00 46.12 86 LEU A CA 1
ATO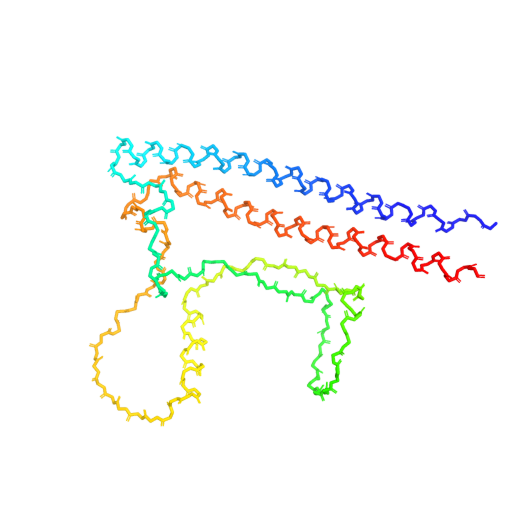M 648 C C . LEU A 1 86 ? -17.442 -27.469 17.326 1.00 46.12 86 LEU A C 1
ATOM 650 O O . LEU A 1 86 ? -17.120 -26.292 17.183 1.00 46.12 86 LEU A O 1
ATOM 654 N N . CYS A 1 87 ? -18.273 -28.119 16.519 1.00 46.62 87 CYS A N 1
ATOM 655 C CA . CYS A 1 87 ? -19.046 -27.603 15.400 1.00 46.62 87 CYS A CA 1
ATOM 656 C C . CYS A 1 87 ? -20.194 -26.722 15.926 1.00 46.62 87 CYS A C 1
ATOM 658 O O . CYS A 1 87 ? -20.843 -27.107 16.898 1.00 46.62 87 CYS A O 1
ATOM 660 N N . GLY A 1 88 ? -20.468 -25.575 15.300 1.00 42.88 88 GLY A N 1
ATOM 661 C CA . GLY A 1 88 ? -21.551 -24.698 15.747 1.00 42.88 88 GLY A CA 1
ATOM 662 C C . GLY A 1 88 ? -21.849 -23.555 14.786 1.00 42.88 88 GLY A C 1
ATOM 663 O O . GLY A 1 88 ? -21.120 -22.574 14.760 1.00 42.88 88 GLY A O 1
ATOM 664 N N . ASP A 1 89 ? -22.903 -23.781 14.007 1.00 39.06 89 ASP A N 1
ATOM 665 C CA . ASP A 1 89 ? -23.816 -22.890 13.282 1.00 39.06 89 ASP A CA 1
ATOM 666 C C . ASP A 1 89 ? -23.417 -21.457 12.890 1.00 39.06 89 ASP A C 1
ATOM 668 O O . ASP A 1 89 ? -22.985 -20.616 13.675 1.00 39.06 89 ASP A O 1
ATOM 672 N N . SER A 1 90 ? -23.691 -21.176 11.618 1.00 54.69 90 SER A N 1
ATOM 673 C CA . SER A 1 90 ? -23.624 -19.875 10.969 1.00 54.69 90 SER A CA 1
ATOM 674 C C . SER A 1 90 ? -24.616 -18.886 11.582 1.00 54.69 90 SER A C 1
ATOM 676 O O . SER A 1 90 ? -25.814 -18.973 11.314 1.00 54.69 90 SER A O 1
ATOM 678 N N . ASP A 1 91 ? -24.103 -17.904 12.318 1.00 38.00 91 ASP A N 1
ATOM 679 C CA . ASP A 1 91 ? -24.849 -16.704 12.686 1.00 38.00 91 ASP A CA 1
ATOM 680 C C . ASP A 1 91 ? -24.102 -15.465 12.164 1.00 38.00 91 ASP A C 1
ATOM 682 O O . ASP A 1 91 ? -23.066 -15.043 12.689 1.00 38.00 91 ASP A O 1
ATOM 686 N N . GLU A 1 92 ? -24.599 -14.909 11.056 1.00 46.62 92 GLU A N 1
ATOM 687 C CA . GLU A 1 92 ? -23.991 -13.780 10.336 1.00 46.62 92 GLU A CA 1
ATOM 688 C C . GLU A 1 92 ? -24.087 -12.447 11.113 1.00 46.62 92 GLU A C 1
ATOM 690 O O . GLU A 1 92 ? -23.559 -11.423 10.682 1.00 46.62 92 GLU A O 1
ATOM 695 N N . ALA A 1 93 ? -24.714 -12.453 12.295 1.00 38.12 93 ALA A N 1
ATOM 696 C CA . ALA A 1 93 ? -24.819 -11.301 13.188 1.00 38.12 93 ALA A CA 1
ATOM 697 C C . ALA A 1 93 ? -23.617 -11.135 14.148 1.00 38.12 93 ALA A C 1
ATOM 699 O O . ALA A 1 93 ? -23.473 -10.084 14.776 1.00 38.12 93 ALA A O 1
ATOM 700 N N . ALA A 1 94 ? -22.717 -12.122 14.251 1.00 40.09 94 ALA A N 1
ATOM 701 C CA . ALA A 1 94 ? -21.577 -12.085 15.178 1.00 40.09 94 ALA A CA 1
ATOM 702 C C . ALA A 1 94 ? -20.334 -11.332 14.649 1.00 40.09 94 ALA A C 1
ATOM 704 O O . ALA A 1 94 ? -19.355 -11.165 15.376 1.00 40.09 94 ALA A O 1
ATOM 705 N N . LEU A 1 95 ? -20.348 -10.830 13.407 1.00 45.75 95 LEU A N 1
ATOM 706 C CA . LEU A 1 95 ? -19.179 -10.183 12.781 1.00 45.75 95 LEU A CA 1
ATOM 707 C C . LEU A 1 95 ? -18.800 -8.813 13.378 1.00 45.75 95 LEU A C 1
ATOM 709 O O . LEU A 1 95 ? -17.725 -8.295 13.080 1.00 45.75 95 LEU A O 1
ATOM 713 N N . LEU A 1 96 ? -19.642 -8.243 14.244 1.00 43.75 96 LEU A N 1
ATOM 714 C CA . LEU A 1 96 ? -19.344 -7.026 15.014 1.00 43.75 96 LEU A CA 1
ATOM 715 C C . LEU A 1 96 ? -18.928 -7.323 16.468 1.00 43.75 96 LEU A C 1
ATOM 717 O O . LEU A 1 96 ? -18.657 -6.402 17.240 1.00 43.75 96 LEU A O 1
ATOM 721 N N . GLY A 1 97 ? -18.851 -8.602 16.848 1.00 42.44 97 GLY A N 1
ATOM 722 C CA . GLY A 1 97 ? -18.421 -9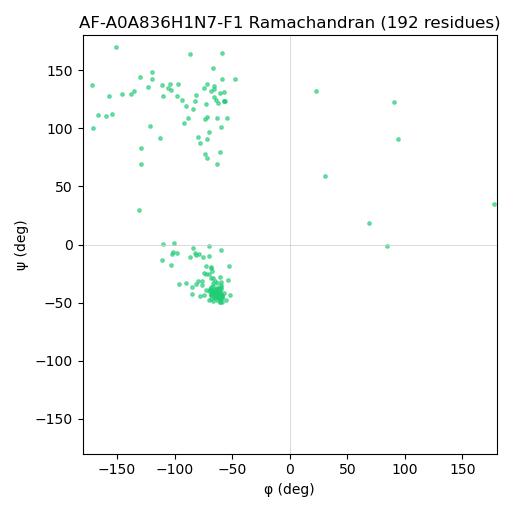.049 18.168 1.00 42.44 97 GLY A CA 1
ATOM 723 C C . GLY A 1 97 ? -16.905 -8.987 18.321 1.00 42.44 97 GLY A C 1
ATOM 724 O O . GLY A 1 97 ? -16.225 -9.969 18.042 1.00 42.44 97 GLY A O 1
ATOM 725 N N . GLY A 1 98 ? -16.402 -7.821 18.745 1.00 53.00 98 GLY A N 1
ATOM 726 C CA . GLY A 1 98 ? -15.142 -7.616 19.480 1.00 53.00 98 GLY A CA 1
ATOM 727 C C . GLY A 1 98 ? -14.023 -8.607 19.180 1.00 53.00 98 GLY A C 1
ATOM 728 O O . GLY A 1 98 ? -13.587 -9.341 20.060 1.00 53.00 98 GLY A O 1
ATOM 729 N N . SER A 1 99 ? -13.605 -8.692 17.923 1.00 56.34 99 SER A N 1
ATOM 730 C CA . SER A 1 99 ? -12.676 -9.737 17.532 1.00 56.34 99 SER A CA 1
ATOM 731 C C . SER A 1 99 ? -11.250 -9.210 17.674 1.00 56.34 99 SER A C 1
ATOM 733 O O . SER A 1 99 ? -10.794 -8.396 16.870 1.00 56.34 99 SER A O 1
ATOM 735 N N . ASP A 1 100 ? -10.586 -9.665 18.742 1.00 75.00 100 ASP A N 1
ATOM 736 C CA . ASP A 1 100 ? -9.182 -9.427 19.095 1.00 75.00 100 ASP A CA 1
ATOM 737 C C . ASP A 1 100 ? -8.250 -10.031 18.043 1.00 75.00 100 ASP A C 1
ATOM 739 O O . ASP A 1 100 ? -7.566 -11.033 18.273 1.00 75.00 100 ASP A O 1
ATOM 743 N N . PHE A 1 101 ? -8.234 -9.455 16.849 1.00 80.50 101 PHE A N 1
ATOM 744 C CA . PHE A 1 101 ? -7.271 -9.826 15.838 1.00 80.50 101 PHE A CA 1
ATOM 745 C C . PHE A 1 101 ? -6.577 -8.624 15.237 1.00 80.50 101 PHE A C 1
ATOM 747 O O . PHE A 1 101 ? -7.175 -7.578 15.005 1.00 80.50 101 PHE A O 1
ATOM 754 N N . ALA A 1 102 ? -5.303 -8.827 14.934 1.00 87.44 102 ALA A N 1
ATOM 755 C CA . ALA A 1 102 ? -4.503 -7.915 14.148 1.00 87.44 102 ALA A CA 1
ATOM 756 C C . ALA A 1 102 ? -4.191 -8.564 12.801 1.00 87.44 102 ALA A C 1
ATOM 758 O O . ALA A 1 102 ? -3.849 -9.751 12.712 1.00 87.44 102 ALA A O 1
ATOM 759 N N . TRP A 1 103 ? -4.295 -7.775 11.741 1.00 91.38 103 TRP A N 1
ATOM 760 C CA . TRP A 1 103 ? -3.736 -8.143 10.454 1.00 91.38 103 TRP A CA 1
ATOM 761 C C . TRP A 1 103 ? -2.225 -7.992 10.499 1.00 91.38 103 TRP A C 1
ATOM 763 O O . TRP A 1 103 ? -1.692 -6.980 10.956 1.00 91.38 103 TRP A O 1
ATOM 773 N N . GLU A 1 104 ? -1.536 -8.998 9.984 1.00 92.06 104 GLU A N 1
ATOM 774 C CA . GLU A 1 104 ? -0.097 -8.974 9.805 1.00 92.06 104 GLU A CA 1
ATOM 775 C C . GLU A 1 104 ? 0.242 -9.231 8.342 1.00 92.06 104 GLU A C 1
ATOM 777 O O . GLU A 1 104 ? -0.302 -10.127 7.690 1.00 92.06 104 GLU A O 1
ATOM 782 N N . MET A 1 105 ? 1.171 -8.425 7.842 1.00 92.06 105 MET A N 1
ATOM 783 C CA . MET A 1 105 ? 1.773 -8.609 6.537 1.00 92.06 105 MET A CA 1
ATOM 784 C C . MET A 1 105 ? 2.930 -9.606 6.646 1.00 92.06 105 MET A C 1
ATOM 786 O O . MET A 1 105 ? 3.938 -9.322 7.291 1.00 92.06 105 MET A O 1
ATOM 790 N N . VAL A 1 106 ? 2.813 -10.752 5.980 1.00 88.69 106 VAL A N 1
ATOM 791 C CA . VAL A 1 106 ? 3.839 -11.801 5.963 1.00 88.69 106 VAL A CA 1
ATOM 792 C C . VAL A 1 106 ? 4.464 -11.863 4.577 1.00 88.69 106 VAL A C 1
ATOM 794 O O . VAL A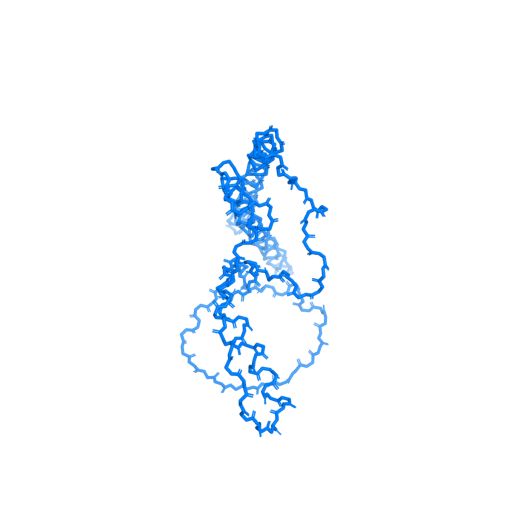 1 106 ? 3.756 -11.971 3.574 1.00 88.69 106 VAL A O 1
ATOM 797 N N . LEU A 1 107 ? 5.797 -11.808 4.507 1.00 84.00 107 LEU A N 1
ATOM 798 C CA . LEU A 1 107 ? 6.508 -12.087 3.262 1.00 84.00 107 LEU A CA 1
ATOM 799 C C . LEU A 1 107 ? 6.440 -13.585 2.981 1.00 84.00 107 LEU A C 1
ATOM 801 O O . LEU A 1 107 ? 6.921 -14.406 3.766 1.00 84.00 107 LEU A O 1
ATOM 805 N N . VAL A 1 108 ? 5.871 -13.928 1.834 1.00 79.69 108 VAL A N 1
ATOM 806 C CA . VAL A 1 108 ? 5.821 -15.299 1.358 1.00 79.69 108 VAL A CA 1
ATOM 807 C C . VAL A 1 108 ? 7.223 -15.671 0.889 1.00 79.69 108 VAL A C 1
ATOM 809 O O . VAL A 1 108 ? 7.694 -15.228 -0.156 1.00 79.69 108 VAL A O 1
ATOM 812 N N . LYS A 1 109 ? 7.910 -16.520 1.652 1.00 67.06 109 LYS A N 1
ATOM 813 C CA . LYS A 1 109 ? 9.065 -17.244 1.118 1.00 67.06 109 LYS A CA 1
ATOM 814 C C . LYS A 1 109 ? 8.504 -18.282 0.149 1.00 67.06 109 LYS A C 1
ATOM 816 O O . LYS A 1 109 ? 7.856 -19.225 0.594 1.00 67.06 109 LYS A O 1
ATOM 821 N N . GLY A 1 110 ? 8.706 -18.112 -1.156 1.00 55.62 110 GLY A N 1
ATOM 822 C CA . GLY A 1 110 ? 8.077 -18.963 -2.187 1.00 55.62 110 GLY A CA 1
ATOM 823 C C . GLY A 1 110 ? 8.393 -20.468 -2.118 1.00 55.62 110 GLY A C 1
ATOM 824 O O . GLY A 1 110 ? 7.755 -21.264 -2.797 1.00 55.62 110 GLY A O 1
ATOM 825 N N . GLU A 1 111 ? 9.273 -20.916 -1.219 1.00 50.66 111 GLU A N 1
ATOM 826 C CA . GLU A 1 111 ? 9.382 -22.339 -0.863 1.00 50.66 111 GLU A CA 1
ATOM 827 C C . GLU A 1 111 ? 8.136 -22.891 -0.135 1.00 50.66 111 GLU A C 1
ATOM 829 O O . GLU A 1 111 ? 7.830 -24.082 -0.230 1.00 50.66 111 GLU A O 1
ATOM 834 N N . GLN A 1 112 ? 7.399 -22.054 0.603 1.00 47.97 112 GLN A N 1
ATOM 835 C CA . GLN A 1 112 ? 6.333 -22.497 1.508 1.00 47.97 112 GLN A CA 1
ATOM 836 C C . GLN A 1 112 ? 5.008 -22.782 0.778 1.00 47.97 112 GLN A C 1
ATOM 838 O O . GLN A 1 112 ? 4.317 -23.742 1.126 1.00 47.97 112 GLN A O 1
ATOM 843 N N . ILE A 1 113 ? 4.693 -22.031 -0.288 1.00 50.97 113 ILE A N 1
ATOM 844 C CA . ILE A 1 113 ? 3.500 -22.274 -1.123 1.00 50.97 113 ILE A CA 1
ATOM 845 C C . ILE A 1 113 ? 3.635 -23.591 -1.889 1.00 50.97 113 ILE A C 1
ATOM 847 O O . ILE A 1 113 ? 2.667 -24.348 -1.969 1.00 50.97 113 ILE A O 1
ATOM 851 N N . ARG A 1 114 ? 4.832 -23.918 -2.397 1.00 51.28 114 ARG A N 1
ATOM 852 C CA . ARG A 1 114 ? 5.072 -25.217 -3.043 1.00 51.28 114 ARG A CA 1
ATOM 853 C C . ARG A 1 114 ? 4.868 -26.372 -2.079 1.00 51.28 114 ARG A C 1
ATOM 855 O O . ARG A 1 114 ? 4.184 -27.315 -2.444 1.00 51.28 114 ARG A O 1
ATOM 862 N N . LYS A 1 115 ? 5.357 -26.294 -0.838 1.00 48.03 115 LYS A N 1
ATOM 863 C CA . LYS A 1 115 ? 5.135 -27.366 0.149 1.00 48.03 115 LYS A CA 1
ATOM 864 C C . LYS A 1 115 ? 3.652 -27.548 0.491 1.00 48.03 115 LYS A C 1
ATOM 866 O O . LYS A 1 115 ? 3.199 -28.685 0.540 1.00 48.03 115 LYS A O 1
ATOM 871 N N . GLN A 1 116 ? 2.878 -26.469 0.639 1.00 51.81 116 GLN A N 1
ATOM 872 C CA . GLN A 1 116 ? 1.428 -26.575 0.868 1.00 51.81 116 GLN A CA 1
ATOM 873 C C . GLN A 1 116 ? 0.654 -27.066 -0.364 1.00 51.81 116 GLN A C 1
ATOM 875 O O . GLN A 1 116 ? -0.240 -27.895 -0.221 1.00 51.81 116 GLN A O 1
ATOM 880 N N . ARG A 1 117 ? 1.004 -26.622 -1.580 1.00 51.09 117 ARG A N 1
ATOM 881 C CA . ARG A 1 117 ? 0.378 -27.112 -2.822 1.00 51.09 117 ARG A CA 1
ATOM 882 C C . ARG A 1 117 ? 0.744 -28.559 -3.133 1.00 51.09 117 ARG A C 1
ATOM 884 O O . ARG A 1 117 ? -0.129 -29.310 -3.546 1.00 51.09 117 ARG A O 1
ATOM 891 N N . VAL A 1 118 ? 1.992 -28.963 -2.901 1.00 49.94 118 VAL A N 1
ATOM 892 C CA . VAL A 1 118 ? 2.434 -30.356 -3.047 1.00 49.94 118 VAL A CA 1
ATOM 893 C C . VAL A 1 118 ? 1.750 -31.235 -2.005 1.00 49.94 118 VAL A C 1
ATOM 895 O O . VAL A 1 118 ? 1.316 -32.320 -2.356 1.00 49.94 118 VAL A O 1
ATOM 898 N N . GLN A 1 119 ? 1.551 -30.772 -0.766 1.00 49.75 119 GLN A N 1
ATOM 899 C CA . GLN A 1 119 ? 0.779 -31.522 0.235 1.00 49.75 119 GLN A CA 1
ATOM 900 C C . GLN A 1 119 ? -0.714 -31.617 -0.116 1.00 49.75 119 GLN A C 1
ATOM 902 O O . GLN A 1 119 ? -1.294 -32.693 0.003 1.00 49.75 119 GLN A O 1
ATOM 907 N N . ALA A 1 120 ? -1.328 -30.541 -0.617 1.00 46.19 120 ALA A N 1
ATOM 908 C CA . ALA A 1 120 ? -2.718 -30.558 -1.079 1.00 46.19 120 ALA A CA 1
ATOM 909 C C . ALA A 1 120 ? -2.918 -31.441 -2.329 1.00 46.19 120 ALA A C 1
ATOM 911 O O . ALA A 1 120 ? -3.935 -32.119 -2.448 1.00 46.19 120 ALA A O 1
ATOM 912 N N . ALA A 1 121 ? -1.939 -31.481 -3.240 1.00 47.81 121 ALA A N 1
ATOM 913 C CA . ALA A 1 121 ? -1.948 -32.358 -4.411 1.00 47.81 121 ALA A CA 1
ATOM 914 C C . ALA A 1 121 ? -1.608 -33.820 -4.060 1.00 47.81 121 ALA A C 1
ATOM 916 O O . ALA A 1 121 ? -2.199 -34.733 -4.630 1.00 47.81 121 ALA A O 1
ATOM 917 N N . ALA A 1 122 ? -0.722 -34.059 -3.088 1.00 45.75 122 ALA A N 1
ATOM 918 C CA . ALA A 1 122 ? -0.382 -35.394 -2.588 1.00 45.75 122 ALA A CA 1
ATOM 919 C C . ALA A 1 122 ? -1.547 -36.053 -1.832 1.00 45.75 122 ALA A C 1
ATOM 921 O O . ALA A 1 122 ? -1.687 -37.271 -1.866 1.00 45.75 122 ALA A O 1
ATOM 922 N N . LEU A 1 123 ? -2.428 -35.260 -1.213 1.00 48.28 123 LEU A N 1
ATOM 923 C CA . LEU A 1 123 ? -3.701 -35.742 -0.663 1.00 48.28 123 LEU A CA 1
ATOM 924 C C . LEU A 1 123 ? -4.705 -36.176 -1.749 1.00 48.28 123 LEU A C 1
ATOM 926 O O . LEU A 1 123 ? -5.616 -36.944 -1.452 1.00 48.28 123 LEU A O 1
ATOM 930 N N . LEU A 1 124 ? -4.534 -35.723 -2.997 1.00 49.66 124 LEU A N 1
ATOM 931 C CA . LEU A 1 124 ? -5.406 -36.055 -4.132 1.00 49.66 124 LEU A CA 1
ATOM 932 C C . LEU A 1 124 ? -4.815 -37.102 -5.089 1.00 49.66 124 LEU A C 1
ATOM 934 O O . LEU A 1 124 ? -5.563 -37.695 -5.863 1.00 49.66 124 LEU A O 1
ATOM 938 N N . GLN A 1 125 ? -3.504 -37.354 -5.056 1.00 45.34 125 GLN A N 1
ATOM 939 C CA . GLN A 1 125 ? -2.845 -38.319 -5.939 1.00 45.34 125 GLN A CA 1
ATOM 940 C C . GLN A 1 125 ? -1.972 -39.301 -5.158 1.00 45.34 125 GLN A C 1
ATOM 942 O O . GLN A 1 125 ? -0.752 -39.174 -5.075 1.00 45.34 125 GLN A O 1
ATOM 947 N N . ALA A 1 126 ? -2.613 -40.343 -4.634 1.00 47.09 126 ALA A N 1
ATOM 948 C CA . ALA A 1 126 ? -1.937 -41.587 -4.308 1.00 47.09 126 ALA A CA 1
ATOM 949 C C . ALA A 1 126 ? -1.746 -42.417 -5.591 1.00 47.09 126 ALA A C 1
ATOM 951 O O . ALA A 1 126 ? -2.636 -43.172 -5.974 1.00 47.09 126 ALA A O 1
ATOM 952 N N . SER A 1 127 ? -0.598 -42.262 -6.259 1.00 40.53 127 SER A N 1
ATOM 953 C CA . SER A 1 127 ? 0.113 -43.366 -6.931 1.00 40.53 127 SER A CA 1
ATOM 954 C C . SER A 1 127 ? 1.496 -42.913 -7.435 1.00 40.53 127 SER A C 1
ATOM 956 O O . SER A 1 127 ? 1.590 -41.820 -7.992 1.00 40.53 127 SER A O 1
ATOM 958 N N . PRO A 1 128 ? 2.573 -43.710 -7.268 1.00 47.38 128 PRO A N 1
ATOM 959 C CA . PRO A 1 128 ? 3.925 -43.305 -7.634 1.00 47.38 128 PRO A CA 1
ATOM 960 C C . PRO A 1 128 ? 4.333 -43.834 -9.015 1.00 47.38 128 PRO A C 1
ATOM 962 O O . PRO A 1 128 ? 4.163 -45.014 -9.315 1.00 47.38 128 PRO A O 1
ATOM 965 N N . THR A 1 129 ? 5.001 -42.996 -9.802 1.00 38.91 129 THR A N 1
ATOM 966 C CA . THR A 1 129 ? 5.984 -43.448 -10.800 1.00 38.91 129 THR A CA 1
ATOM 967 C C . THR A 1 129 ? 7.197 -42.520 -10.747 1.00 38.91 129 THR A C 1
ATOM 969 O O . THR A 1 129 ? 7.000 -41.302 -10.771 1.00 38.91 129 THR A O 1
ATOM 972 N N . PRO A 1 130 ? 8.427 -43.054 -10.641 1.00 58.38 130 PRO A N 1
ATOM 973 C CA . PRO A 1 130 ? 9.640 -42.253 -10.630 1.00 58.38 130 PRO A CA 1
ATOM 974 C C . PRO A 1 130 ? 10.132 -41.979 -12.060 1.00 58.38 130 PRO A C 1
ATOM 976 O O . PRO A 1 130 ? 9.759 -42.676 -13.000 1.00 58.38 130 PRO A O 1
ATOM 979 N N . ASP A 1 131 ? 11.019 -40.991 -12.151 1.00 41.28 131 ASP A N 1
ATOM 980 C CA . ASP A 1 131 ? 11.895 -40.641 -13.276 1.00 41.28 131 ASP A CA 1
ATOM 981 C C . ASP A 1 131 ? 11.397 -39.576 -14.263 1.00 41.28 131 ASP A C 1
ATOM 983 O O . ASP A 1 131 ? 10.854 -39.855 -15.327 1.00 41.28 131 ASP A O 1
ATOM 987 N N . ALA A 1 132 ? 11.751 -38.326 -13.957 1.00 40.47 132 ALA A N 1
ATOM 988 C CA . ALA A 1 132 ? 12.618 -37.544 -14.839 1.00 40.47 132 ALA A CA 1
ATOM 989 C C . ALA A 1 132 ? 13.265 -36.407 -14.037 1.00 40.47 132 ALA A C 1
ATOM 991 O O . ALA A 1 132 ? 12.610 -35.462 -13.599 1.00 40.47 132 ALA A O 1
ATOM 992 N N . ALA A 1 133 ? 14.574 -36.534 -13.835 1.00 50.91 133 ALA A N 1
ATOM 993 C CA . ALA A 1 133 ? 15.428 -35.520 -13.251 1.00 50.91 133 ALA A CA 1
ATOM 994 C C . ALA A 1 133 ? 15.347 -34.211 -14.049 1.00 50.91 133 ALA A C 1
ATOM 996 O O . ALA A 1 133 ? 15.626 -34.165 -15.246 1.00 50.91 133 ALA A O 1
ATOM 997 N N . GLY A 1 134 ? 14.987 -33.149 -13.339 1.00 41.09 134 GLY A N 1
ATOM 998 C CA . GLY A 1 134 ? 14.928 -31.787 -13.845 1.00 41.09 134 GLY A CA 1
ATOM 999 C C . GLY A 1 134 ? 14.412 -30.827 -12.782 1.00 41.09 134 GLY A C 1
ATOM 1000 O O . GLY A 1 134 ? 13.680 -29.899 -13.107 1.00 41.09 134 GLY A O 1
ATOM 1001 N N . GLU A 1 135 ? 14.748 -31.055 -11.507 1.00 44.53 135 GLU A N 1
ATOM 1002 C CA . GLU A 1 135 ? 14.509 -30.083 -10.438 1.00 44.53 135 GLU A CA 1
ATOM 1003 C C . GLU A 1 135 ? 15.492 -28.918 -10.625 1.00 44.53 135 GLU A C 1
ATOM 1005 O O . GLU A 1 135 ? 16.486 -28.757 -9.919 1.00 44.53 135 GLU A O 1
ATOM 1010 N N . ALA A 1 136 ? 15.215 -28.077 -11.623 1.00 41.25 136 ALA A N 1
ATOM 1011 C CA . ALA A 1 136 ? 15.601 -26.688 -11.533 1.00 41.25 136 ALA A CA 1
ATOM 1012 C C . ALA A 1 136 ? 14.876 -26.163 -10.295 1.00 41.25 136 ALA A C 1
ATOM 1014 O O . ALA A 1 136 ? 13.664 -25.939 -10.317 1.00 41.25 136 ALA A O 1
ATOM 1015 N N . ALA A 1 137 ? 15.609 -26.046 -9.190 1.00 42.22 137 ALA A N 1
ATOM 1016 C CA . ALA A 1 137 ? 15.183 -25.315 -8.014 1.00 42.22 137 ALA A CA 1
ATOM 1017 C C . ALA A 1 137 ? 14.956 -23.859 -8.439 1.00 42.22 137 ALA A C 1
ATOM 1019 O O . ALA A 1 137 ? 15.819 -22.997 -8.298 1.00 42.22 137 ALA A O 1
ATOM 1020 N N . SER A 1 138 ? 13.806 -23.593 -9.058 1.00 51.00 138 SER A N 1
ATOM 1021 C CA . SER A 1 138 ? 13.370 -22.255 -9.393 1.00 51.00 138 SER A CA 1
ATOM 1022 C C . SER A 1 138 ? 12.991 -21.622 -8.063 1.00 51.00 138 SER A C 1
ATOM 1024 O O . SER A 1 138 ? 11.869 -21.784 -7.572 1.00 51.00 138 SER A O 1
ATOM 1026 N N . PHE A 1 139 ? 13.966 -20.973 -7.435 1.00 46.47 139 PHE A N 1
ATOM 1027 C CA . PHE A 1 139 ? 13.694 -20.022 -6.375 1.00 46.47 139 PHE A CA 1
ATOM 1028 C C . PHE A 1 139 ? 12.579 -19.087 -6.860 1.00 46.47 139 PHE A C 1
ATOM 1030 O O . PHE A 1 139 ? 12.549 -18.763 -8.052 1.00 46.47 139 PHE A O 1
ATOM 1037 N N . PRO A 1 140 ? 11.647 -18.681 -5.986 1.00 55.56 140 PRO A N 1
ATOM 1038 C CA . PRO A 1 140 ? 10.668 -17.667 -6.345 1.00 55.56 140 PRO A CA 1
ATOM 1039 C C . PRO A 1 140 ? 11.424 -16.437 -6.847 1.00 55.56 140 PRO A C 1
ATOM 1041 O O . PRO A 1 140 ? 12.136 -15.778 -6.086 1.00 55.56 140 PRO A O 1
ATOM 1044 N N . LEU A 1 141 ? 11.335 -16.190 -8.153 1.00 66.19 141 LEU A N 1
ATOM 1045 C CA . LEU A 1 141 ? 11.969 -15.042 -8.775 1.00 66.19 141 LEU A CA 1
ATOM 1046 C C . LEU A 1 141 ? 11.271 -13.807 -8.209 1.00 66.19 141 LEU A C 1
ATOM 1048 O O . LEU A 1 141 ? 10.042 -13.734 -8.246 1.00 66.19 141 LEU A O 1
ATOM 1052 N N . ASP A 1 142 ? 12.031 -12.855 -7.665 1.00 76.75 142 ASP A N 1
ATOM 1053 C CA . ASP A 1 142 ? 11.449 -11.569 -7.286 1.00 76.75 142 ASP A CA 1
ATOM 1054 C C . ASP A 1 142 ? 10.771 -10.976 -8.543 1.00 76.75 142 ASP A C 1
ATOM 1056 O O . ASP A 1 142 ? 11.437 -10.826 -9.570 1.00 76.75 142 ASP A O 1
ATOM 1060 N N . PRO A 1 143 ? 9.465 -10.651 -8.510 1.00 80.81 143 PRO A N 1
ATOM 1061 C CA . PRO A 1 143 ? 8.729 -10.098 -9.638 1.00 80.81 143 PRO A CA 1
ATOM 1062 C C . PRO A 1 143 ? 9.359 -8.861 -10.270 1.00 80.81 143 PRO A C 1
ATOM 1064 O O . PRO A 1 143 ? 9.048 -8.545 -11.415 1.00 80.81 143 PRO A O 1
ATOM 1067 N N . ILE A 1 144 ? 10.260 -8.172 -9.564 1.00 86.38 144 ILE A N 1
ATOM 1068 C CA . ILE A 1 144 ? 11.056 -7.089 -10.143 1.00 86.38 144 ILE A CA 1
ATOM 1069 C C . ILE A 1 144 ? 11.814 -7.527 -11.413 1.00 86.38 144 ILE A C 1
ATOM 1071 O O . ILE A 1 144 ? 11.988 -6.723 -12.328 1.00 86.38 144 ILE A O 1
ATOM 1075 N N . TYR A 1 145 ? 12.196 -8.805 -11.508 1.00 85.69 145 TYR A N 1
ATOM 1076 C CA . TYR A 1 145 ? 12.914 -9.364 -12.653 1.00 85.69 145 TYR A CA 1
ATOM 1077 C C . TYR A 1 145 ? 12.036 -9.605 -13.888 1.00 85.69 145 TYR A C 1
ATOM 1079 O O . TYR A 1 145 ? 12.573 -9.832 -14.968 1.00 85.69 145 TYR A O 1
ATOM 1087 N N . TYR A 1 146 ? 10.705 -9.502 -13.774 1.00 81.94 146 TYR A N 1
ATOM 1088 C CA . TYR A 1 146 ? 9.830 -9.491 -14.953 1.00 81.94 146 TYR A CA 1
ATOM 1089 C C . TYR A 1 146 ? 9.960 -8.199 -15.763 1.00 81.94 146 TYR A C 1
ATOM 1091 O O . TYR A 1 146 ? 9.712 -8.206 -16.964 1.00 81.94 146 TYR A O 1
ATOM 1099 N N . PHE A 1 147 ? 10.367 -7.102 -15.122 1.00 82.44 147 PHE A N 1
ATOM 1100 C CA . PHE A 1 147 ? 10.544 -5.813 -15.790 1.00 82.44 147 PHE A CA 1
ATOM 1101 C C . PHE A 1 147 ? 11.961 -5.626 -16.334 1.00 82.44 147 PHE A C 1
ATOM 1103 O O . PHE A 1 147 ? 12.156 -4.954 -17.343 1.00 82.44 147 PHE A O 1
ATOM 1110 N N . SER A 1 148 ? 12.960 -6.182 -15.645 1.00 83.75 148 SER A N 1
ATOM 1111 C CA . SER A 1 148 ? 14.369 -5.970 -15.966 1.00 83.75 148 SER A CA 1
ATOM 1112 C C . SER A 1 148 ? 15.217 -7.111 -15.419 1.00 83.75 148 SER A C 1
ATOM 1114 O O . SER A 1 148 ? 15.173 -7.401 -14.227 1.00 83.75 148 SER A O 1
ATOM 1116 N N . GLU A 1 149 ? 16.051 -7.723 -16.262 1.00 86.12 149 GLU A N 1
ATOM 1117 C CA . GLU A 1 149 ? 17.028 -8.739 -15.833 1.00 86.12 149 GLU A CA 1
ATOM 1118 C C . GLU A 1 149 ? 18.040 -8.166 -14.820 1.00 86.12 149 GLU A C 1
ATOM 1120 O O . GLU A 1 149 ? 18.560 -8.863 -13.945 1.00 86.12 149 GLU A O 1
ATOM 1125 N N . HIS A 1 150 ? 18.294 -6.857 -14.896 1.00 87.88 150 HIS A N 1
A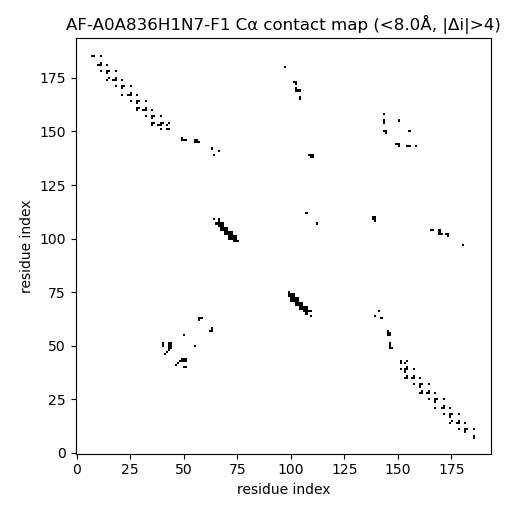TOM 1126 C CA . HIS A 1 150 ? 19.227 -6.140 -14.035 1.00 87.88 150 HIS A CA 1
ATOM 1127 C C . HIS A 1 150 ? 18.557 -4.901 -13.438 1.00 87.88 150 HIS A C 1
ATOM 1129 O O . HIS A 1 150 ? 18.938 -3.784 -13.795 1.00 87.88 150 HIS A O 1
ATOM 1135 N N . PRO A 1 151 ? 17.587 -5.056 -12.519 1.00 90.50 151 PRO A N 1
ATOM 1136 C CA . PRO A 1 151 ? 16.745 -3.956 -12.067 1.00 90.50 151 PRO A CA 1
ATOM 1137 C C . PRO A 1 151 ? 17.588 -2.818 -11.501 1.00 90.50 151 PRO A C 1
ATOM 1139 O O . PRO A 1 151 ? 18.486 -3.056 -10.674 1.00 90.50 151 PRO A O 1
ATOM 1142 N N . SER A 1 152 ? 17.306 -1.595 -11.957 1.00 94.06 152 SER A N 1
ATOM 1143 C CA . SER A 1 152 ? 17.982 -0.387 -11.493 1.00 94.06 152 SER A CA 1
ATOM 1144 C C . SER A 1 152 ? 17.819 -0.184 -9.992 1.00 94.06 152 SER A C 1
ATOM 1146 O O . SER A 1 152 ? 16.959 -0.770 -9.324 1.00 94.06 152 SER A O 1
ATOM 1148 N N . ARG A 1 153 ? 18.658 0.697 -9.446 1.00 95.44 153 ARG A N 1
ATOM 1149 C CA . ARG A 1 153 ? 18.521 1.125 -8.059 1.00 95.44 153 ARG A CA 1
ATOM 1150 C C . ARG A 1 153 ? 17.164 1.798 -7.829 1.00 95.44 153 ARG A C 1
ATOM 1152 O O . ARG A 1 153 ? 16.502 1.447 -6.856 1.00 95.44 153 ARG A O 1
ATOM 1159 N N . ALA A 1 154 ? 16.729 2.676 -8.735 1.00 95.12 154 ALA A N 1
ATOM 1160 C CA . ALA A 1 154 ? 15.441 3.354 -8.615 1.00 95.12 154 ALA A CA 1
ATOM 1161 C C . ALA A 1 154 ? 14.262 2.371 -8.627 1.00 95.12 154 ALA A C 1
ATOM 1163 O O . ALA A 1 154 ? 13.337 2.522 -7.832 1.00 95.12 154 ALA A O 1
ATOM 1164 N N . LEU A 1 155 ? 14.300 1.327 -9.464 1.00 94.06 155 LEU A N 1
ATOM 1165 C CA . LEU A 1 155 ? 13.243 0.313 -9.496 1.00 94.06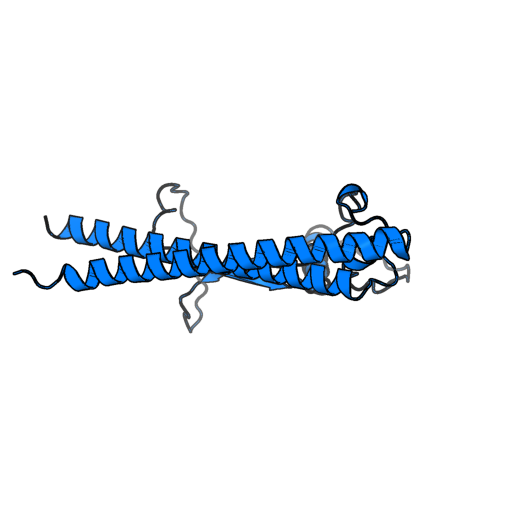 155 LEU A CA 1
ATOM 1166 C C . LEU A 1 155 ? 13.163 -0.486 -8.185 1.00 94.06 155 LEU A C 1
ATOM 1168 O O . LEU A 1 155 ? 12.067 -0.738 -7.681 1.00 94.06 155 LEU A O 1
ATOM 1172 N N . ARG A 1 156 ? 14.310 -0.829 -7.582 1.00 94.06 156 ARG A N 1
ATOM 1173 C CA . ARG A 1 156 ? 14.351 -1.491 -6.264 1.00 94.06 156 ARG A CA 1
ATOM 1174 C C . ARG A 1 156 ? 13.828 -0.583 -5.154 1.00 94.06 156 ARG A C 1
ATOM 1176 O O . ARG A 1 156 ? 13.025 -1.022 -4.338 1.00 94.06 156 ARG A O 1
ATOM 1183 N N . GLU A 1 157 ? 14.246 0.681 -5.141 1.00 95.50 157 GLU A N 1
ATOM 1184 C CA . GLU A 1 157 ? 13.768 1.681 -4.176 1.00 95.50 157 GLU A CA 1
ATOM 1185 C C . GLU A 1 157 ? 12.256 1.918 -4.317 1.00 95.50 157 GLU A C 1
ATOM 1187 O O . GLU A 1 157 ? 11.543 1.982 -3.316 1.00 95.50 157 GLU A O 1
ATOM 1192 N N . CYS A 1 158 ? 11.740 1.945 -5.548 1.00 95.25 158 CYS A N 1
ATOM 1193 C CA . CYS A 1 158 ? 10.308 1.998 -5.828 1.00 95.25 158 CYS A CA 1
ATOM 1194 C C . CYS A 1 158 ? 9.566 0.779 -5.259 1.00 95.25 158 CYS A C 1
ATOM 1196 O O . CYS A 1 158 ? 8.545 0.933 -4.586 1.00 95.25 158 CYS A O 1
ATOM 1198 N N . GLN A 1 159 ? 10.081 -0.435 -5.473 1.00 92.94 159 GLN A N 1
ATOM 1199 C CA . GLN A 1 159 ? 9.486 -1.648 -4.908 1.00 92.94 159 GLN A CA 1
ATOM 1200 C C . GLN A 1 159 ? 9.462 -1.605 -3.368 1.00 92.94 159 GLN A C 1
ATOM 1202 O O . GLN A 1 159 ? 8.447 -1.927 -2.748 1.00 92.94 159 GLN A O 1
ATOM 1207 N N . GLU A 1 160 ? 10.553 -1.159 -2.743 1.00 93.75 160 GLU A N 1
ATOM 1208 C CA . GLU A 1 160 ? 10.658 -0.959 -1.293 1.00 93.75 160 GLU A CA 1
ATOM 1209 C C . GLU A 1 160 ? 9.637 0.075 -0.780 1.00 93.75 160 GLU A C 1
ATOM 1211 O O . GLU A 1 160 ? 8.998 -0.132 0.257 1.00 93.75 160 GLU A O 1
ATOM 1216 N N . ALA A 1 161 ? 9.435 1.175 -1.516 1.00 96.50 161 ALA A N 1
ATOM 1217 C CA . ALA A 1 161 ? 8.446 2.202 -1.194 1.00 96.50 161 ALA A CA 1
ATOM 1218 C C . ALA A 1 161 ? 7.014 1.641 -1.219 1.00 96.50 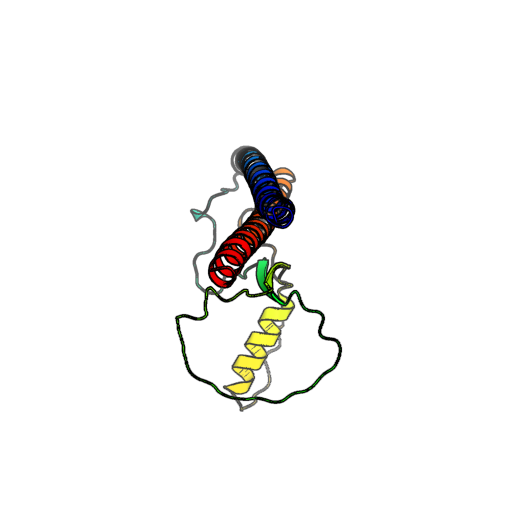161 ALA A C 1
ATOM 1220 O O . ALA A 1 161 ? 6.265 1.830 -0.260 1.00 96.50 161 ALA A O 1
ATOM 1221 N N . TYR A 1 162 ? 6.647 0.848 -2.229 1.00 95.12 162 TYR A N 1
ATOM 1222 C CA . TYR A 1 162 ? 5.341 0.177 -2.242 1.00 95.12 162 TYR A CA 1
ATOM 1223 C C . TYR A 1 162 ? 5.202 -0.887 -1.141 1.00 95.12 162 TYR A C 1
ATOM 1225 O O . TYR A 1 162 ? 4.128 -1.024 -0.554 1.00 95.12 162 TYR A O 1
ATOM 1233 N N . ARG A 1 163 ? 6.279 -1.592 -0.764 1.00 93.19 163 ARG A N 1
ATOM 1234 C CA . ARG A 1 163 ? 6.262 -2.477 0.420 1.00 93.19 163 ARG A CA 1
ATOM 1235 C C . ARG A 1 163 ? 6.019 -1.697 1.720 1.00 93.19 163 ARG A C 1
ATOM 1237 O O . ARG A 1 163 ? 5.399 -2.237 2.636 1.00 93.19 163 ARG A O 1
ATOM 1244 N N . ARG A 1 164 ? 6.493 -0.449 1.834 1.00 95.88 164 ARG A N 1
ATOM 1245 C CA . ARG A 1 164 ? 6.160 0.444 2.964 1.00 95.88 164 ARG A CA 1
ATOM 1246 C C . ARG A 1 164 ? 4.693 0.862 2.944 1.00 95.88 164 ARG A C 1
ATOM 1248 O O . ARG A 1 164 ? 4.052 0.789 3.987 1.00 95.88 164 ARG A O 1
ATOM 1255 N N . VAL A 1 165 ? 4.147 1.205 1.775 1.00 97.56 165 VAL A N 1
ATOM 1256 C CA . VAL A 1 165 ? 2.712 1.505 1.611 1.00 97.56 165 VAL A CA 1
ATOM 1257 C C . VAL A 1 165 ? 1.850 0.345 2.107 1.00 97.56 165 VAL A C 1
ATOM 1259 O O . VAL A 1 165 ? 0.941 0.568 2.901 1.00 97.56 165 VAL A O 1
ATOM 1262 N N . LEU A 1 166 ? 2.160 -0.893 1.705 1.00 95.81 166 LEU A N 1
ATOM 1263 C CA . LEU A 1 166 ? 1.412 -2.074 2.153 1.00 95.81 166 LEU A CA 1
ATOM 1264 C C . LEU A 1 166 ? 1.448 -2.239 3.679 1.00 95.81 166 LEU A C 1
ATOM 1266 O O . LEU A 1 166 ? 0.409 -2.487 4.287 1.00 95.81 166 LEU A O 1
ATOM 1270 N N . ARG A 1 167 ? 2.611 -2.039 4.312 1.00 95.38 167 ARG A N 1
ATOM 1271 C CA . ARG A 1 167 ? 2.729 -2.063 5.781 1.00 95.38 167 ARG A CA 1
ATOM 1272 C C . ARG A 1 167 ? 1.860 -0.998 6.439 1.00 95.38 167 ARG A C 1
ATOM 1274 O O . ARG A 1 167 ? 1.076 -1.325 7.323 1.00 95.38 167 ARG A O 1
ATOM 1281 N N . SER A 1 168 ? 1.935 0.246 5.973 1.00 96.81 168 SER A N 1
ATOM 1282 C CA . SER A 1 168 ? 1.117 1.335 6.518 1.00 96.81 168 SER A CA 1
ATOM 1283 C C . SER A 1 168 ? -0.377 1.137 6.280 1.00 96.81 168 SER A C 1
ATOM 1285 O O . SER A 1 168 ? -1.180 1.536 7.117 1.00 96.81 168 SER A O 1
ATOM 1287 N N . ALA A 1 169 ? -0.772 0.488 5.183 1.00 97.19 169 ALA A N 1
ATOM 1288 C CA . ALA A 1 169 ? -2.165 0.132 4.944 1.00 97.19 169 ALA A CA 1
ATOM 1289 C C . ALA A 1 169 ? -2.657 -0.883 5.987 1.00 97.19 169 ALA A C 1
ATOM 1291 O O . ALA A 1 169 ? -3.721 -0.690 6.571 1.00 97.19 169 ALA A O 1
ATOM 1292 N N . VAL A 1 170 ? -1.856 -1.910 6.286 1.00 95.50 170 VAL A N 1
ATOM 1293 C CA . VAL A 1 170 ? -2.160 -2.889 7.344 1.00 95.50 170 VAL A CA 1
ATOM 1294 C C . VAL A 1 170 ? -2.233 -2.222 8.721 1.00 95.50 170 VAL A C 1
ATOM 1296 O O . VAL A 1 170 ? -3.196 -2.441 9.452 1.00 95.50 170 VAL A O 1
ATOM 1299 N N . GLU A 1 171 ? -1.275 -1.353 9.055 1.00 95.31 171 GLU A N 1
ATOM 1300 C CA . GLU A 1 171 ? -1.298 -0.556 10.293 1.00 95.31 171 GLU A CA 1
ATOM 1301 C C . GLU A 1 171 ? -2.567 0.303 10.394 1.00 95.31 171 GLU A C 1
ATOM 1303 O O . GLU A 1 171 ? -3.197 0.358 11.450 1.00 95.31 171 GLU A O 1
ATOM 1308 N N . THR A 1 172 ? -2.985 0.923 9.287 1.00 97.00 172 THR A N 1
ATOM 1309 C CA . THR A 1 172 ? -4.196 1.754 9.227 1.00 97.00 172 THR A CA 1
ATOM 1310 C C . THR A 1 172 ? -5.458 0.924 9.448 1.00 97.00 172 THR A C 1
ATOM 1312 O O . THR A 1 172 ? -6.339 1.346 10.195 1.00 97.00 172 THR A O 1
ATOM 1315 N N . VAL A 1 173 ? -5.552 -0.265 8.843 1.00 95.00 173 VAL A N 1
ATOM 1316 C CA . VAL A 1 173 ? -6.685 -1.179 9.061 1.00 95.00 173 VAL A CA 1
ATOM 1317 C C . VAL A 1 173 ? -6.752 -1.606 10.526 1.00 95.00 173 VAL A C 1
ATOM 1319 O O . VAL A 1 173 ? -7.822 -1.532 11.125 1.00 95.00 173 VAL A O 1
ATOM 1322 N N . ASN A 1 174 ? -5.620 -1.973 11.128 1.00 93.94 174 ASN A N 1
ATOM 1323 C CA . ASN A 1 174 ? -5.566 -2.344 12.543 1.00 93.94 174 ASN A CA 1
ATOM 1324 C C . ASN A 1 174 ? -5.985 -1.173 13.452 1.00 93.94 174 ASN A C 1
ATOM 1326 O O . ASN A 1 174 ? -6.782 -1.357 14.372 1.00 93.94 174 ASN A O 1
ATOM 1330 N N . ALA A 1 175 ? -5.515 0.048 13.172 1.00 94.12 175 ALA A N 1
ATOM 1331 C CA . ALA A 1 175 ? -5.924 1.245 13.911 1.00 94.12 175 ALA A CA 1
ATOM 1332 C C . ALA A 1 175 ? -7.426 1.539 13.747 1.00 94.12 175 ALA A C 1
ATOM 1334 O O . ALA A 1 175 ? -8.098 1.908 14.709 1.00 94.12 175 ALA A O 1
ATOM 1335 N N . GLN A 1 176 ? -7.981 1.318 12.552 1.00 94.94 176 GLN A N 1
ATOM 1336 C CA . GLN A 1 176 ? -9.410 1.480 12.296 1.00 94.94 176 GLN A CA 1
ATOM 1337 C C . GLN A 1 176 ? -10.239 0.463 13.084 1.00 94.94 176 GLN A C 1
ATOM 1339 O O . GLN A 1 176 ? -11.264 0.825 13.657 1.00 94.94 176 GLN A O 1
ATOM 1344 N N . GLN A 1 177 ? -9.793 -0.792 13.153 1.00 92.44 177 GLN A N 1
ATOM 1345 C CA . GLN A 1 177 ? -10.441 -1.820 13.969 1.00 92.44 177 GLN A CA 1
ATOM 1346 C C . GLN A 1 177 ? -10.407 -1.462 15.456 1.00 92.44 177 GLN A C 1
ATOM 1348 O O . GLN A 1 177 ? -11.429 -1.572 16.129 1.00 92.44 177 GLN A O 1
ATOM 1353 N N . HIS A 1 178 ? -9.273 -0.963 15.950 1.00 90.44 178 HIS A N 1
ATOM 1354 C CA . HIS A 1 178 ? -9.145 -0.502 17.331 1.00 90.44 178 HIS A CA 1
ATOM 1355 C C . HIS A 1 178 ? -10.100 0.664 17.645 1.00 90.44 178 HIS A C 1
ATOM 1357 O O . HIS A 1 178 ? -10.810 0.623 18.649 1.00 90.44 178 HIS A O 1
ATOM 1363 N N . ALA A 1 179 ? -10.194 1.661 16.760 1.00 91.38 179 ALA A N 1
ATOM 1364 C CA . ALA A 1 179 ? -11.126 2.779 16.917 1.00 91.38 179 ALA A CA 1
ATOM 1365 C C . ALA A 1 179 ? -12.598 2.328 16.911 1.00 91.38 179 ALA A C 1
ATOM 1367 O O . ALA A 1 179 ? -13.392 2.791 17.731 1.00 91.38 179 ALA A O 1
ATOM 1368 N N . LEU A 1 180 ? -12.959 1.383 16.033 1.00 91.19 180 LEU A N 1
ATOM 1369 C CA . LEU A 1 180 ? -14.301 0.794 16.004 1.00 91.19 180 LEU A CA 1
ATOM 1370 C C . LEU A 1 180 ? -14.614 0.018 17.291 1.00 91.19 180 LEU A C 1
ATOM 1372 O O . LEU A 1 180 ? -15.707 0.166 17.834 1.00 91.19 180 LEU A O 1
ATOM 1376 N N . ALA A 1 181 ? -13.660 -0.760 17.807 1.00 88.19 181 ALA A N 1
ATOM 1377 C CA . ALA A 1 181 ? -13.820 -1.493 19.061 1.00 88.19 181 ALA A CA 1
ATOM 1378 C C . ALA A 1 181 ? -14.003 -0.545 20.260 1.00 88.19 181 ALA A C 1
ATOM 1380 O O . ALA A 1 181 ? -14.898 -0.757 21.081 1.00 88.19 181 ALA A O 1
ATOM 1381 N N . ALA A 1 182 ? -13.220 0.538 20.329 1.00 88.50 182 ALA A N 1
ATOM 1382 C CA . ALA A 1 182 ? -13.360 1.561 21.364 1.00 88.50 182 ALA A CA 1
ATOM 1383 C C . ALA A 1 182 ? -14.740 2.244 21.310 1.00 88.50 182 ALA A C 1
ATOM 1385 O O . ALA A 1 182 ? -15.402 2.393 22.341 1.00 88.50 182 ALA A O 1
ATOM 1386 N N . ALA A 1 183 ? -15.213 2.599 20.110 1.00 88.06 183 ALA A N 1
ATOM 1387 C CA . ALA A 1 183 ? -16.538 3.186 19.919 1.00 88.06 183 ALA A CA 1
ATOM 1388 C C . ALA A 1 183 ? -17.664 2.215 20.319 1.00 88.06 183 ALA A C 1
ATOM 1390 O O . ALA A 1 183 ? -18.599 2.602 21.023 1.00 88.06 183 ALA A O 1
ATOM 1391 N N . ALA A 1 184 ? -17.556 0.939 19.938 1.00 87.44 184 ALA A N 1
ATOM 1392 C CA . ALA A 1 184 ? -18.519 -0.088 20.321 1.00 87.44 184 ALA A CA 1
ATOM 1393 C C . ALA A 1 184 ? -18.586 -0.258 21.850 1.00 87.44 184 ALA A C 1
ATOM 1395 O O . ALA A 1 184 ? -19.680 -0.239 22.417 1.00 87.44 184 ALA A O 1
ATOM 1396 N N . ALA A 1 185 ? -17.438 -0.328 22.533 1.00 85.69 185 ALA A N 1
ATOM 1397 C CA . ALA A 1 185 ? -17.369 -0.434 23.992 1.00 85.69 185 ALA A CA 1
ATOM 1398 C C . ALA A 1 185 ? -18.024 0.760 24.714 1.00 85.69 185 ALA A C 1
ATOM 1400 O O . ALA A 1 185 ? -18.655 0.592 25.759 1.00 85.69 185 ALA A O 1
ATOM 1401 N N . MET A 1 186 ? -17.923 1.967 24.148 1.00 83.94 186 MET A N 1
ATOM 1402 C CA . MET A 1 186 ? -18.611 3.150 24.670 1.00 83.94 186 MET A CA 1
ATOM 1403 C C . MET A 1 186 ? -20.140 3.016 24.556 1.00 83.94 186 MET A C 1
ATOM 1405 O O . MET A 1 186 ? -20.863 3.327 25.508 1.00 83.94 186 MET A O 1
ATOM 1409 N N . THR A 1 187 ? -20.645 2.522 23.420 1.00 81.38 1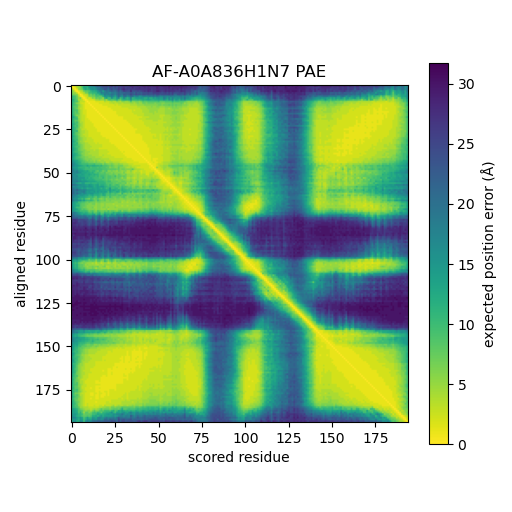87 THR A N 1
ATOM 1410 C CA . THR A 1 187 ? -22.093 2.343 23.200 1.00 81.38 187 THR A CA 1
ATOM 1411 C C . THR A 1 187 ? -22.706 1.247 24.077 1.00 81.38 187 THR A C 1
ATOM 1413 O O . THR A 1 187 ? -23.749 1.474 24.691 1.00 81.38 187 THR A O 1
ATOM 1416 N N . THR A 1 188 ? -22.044 0.095 24.226 1.00 79.19 188 THR A N 1
ATOM 1417 C CA . THR A 1 188 ? -22.530 -1.013 25.068 1.00 79.19 188 THR A CA 1
ATOM 1418 C C . THR A 1 188 ? -22.533 -0.642 26.549 1.00 79.19 188 THR A C 1
ATOM 1420 O O . THR A 1 188 ? -23.502 -0.917 27.256 1.00 79.19 188 THR A O 1
ATOM 1423 N N . ALA A 1 189 ? -21.501 0.064 27.016 1.00 67.75 189 ALA A N 1
ATOM 1424 C CA . ALA A 1 189 ? -21.427 0.546 28.391 1.00 67.75 189 ALA A CA 1
ATOM 1425 C C . ALA A 1 189 ? -22.464 1.636 28.711 1.00 67.75 189 ALA A C 1
ATOM 1427 O O . ALA A 1 189 ? -22.788 1.838 29.879 1.00 67.75 189 ALA A O 1
ATOM 1428 N N . SER A 1 190 ? -22.974 2.344 27.699 1.00 66.75 190 SER A N 1
ATOM 1429 C CA . SER A 1 190 ? -24.041 3.340 27.863 1.00 66.75 190 SER A CA 1
ATOM 1430 C C . SER A 1 190 ? -25.424 2.683 27.954 1.00 66.75 190 SER A C 1
ATOM 1432 O O . SER A 1 190 ? -26.284 3.170 28.679 1.00 66.75 190 SER A O 1
ATOM 1434 N N . ALA A 1 191 ? -25.619 1.544 27.280 1.00 66.75 191 ALA A N 1
ATOM 1435 C CA . ALA A 1 191 ? -26.857 0.764 27.321 1.00 66.75 191 ALA A CA 1
ATOM 1436 C C . ALA A 1 191 ? -27.062 -0.019 28.636 1.00 66.75 191 ALA A C 1
ATOM 1438 O O . ALA A 1 191 ? -28.197 -0.301 28.992 1.00 66.75 191 ALA A O 1
ATOM 1439 N N . GLN A 1 192 ? -25.992 -0.354 29.372 1.00 60.53 192 GLN A N 1
ATOM 1440 C CA . GLN A 1 192 ? -26.068 -1.069 30.663 1.00 60.53 192 GLN A CA 1
ATOM 1441 C C . GLN A 1 192 ? -26.364 -0.167 31.878 1.00 60.53 192 GLN A C 1
ATOM 1443 O O . GLN A 1 192 ? -26.516 -0.671 32.988 1.00 60.53 192 GLN A O 1
ATOM 1448 N N . VAL A 1 193 ? -26.382 1.158 31.698 1.00 57.44 193 VAL A N 1
ATOM 1449 C CA . VAL A 1 193 ? -26.574 2.145 32.782 1.00 57.44 193 VAL A CA 1
ATOM 1450 C C . VAL A 1 193 ? -28.014 2.694 32.824 1.00 57.44 193 VAL A C 1
ATOM 1452 O O . VAL A 1 193 ? -28.360 3.414 33.760 1.00 57.44 193 VAL A O 1
ATOM 1455 N N . LEU A 1 194 ? -28.851 2.345 31.839 1.00 47.12 194 LEU A N 1
ATOM 1456 C CA . LEU A 1 194 ? -30.287 2.657 31.782 1.00 47.12 194 LEU A CA 1
ATOM 1457 C C . LEU A 1 194 ? -31.120 1.522 32.384 1.00 47.12 194 LEU A C 1
ATOM 1459 O O . LEU A 1 194 ? -32.128 1.851 33.047 1.00 47.12 194 LEU A O 1
#